Protein AF-A0AA51EN58-F1 (afdb_monomer)

Structure (mmCIF, N/CA/C/O backbone):
data_AF-A0AA51EN58-F1
#
_entry.id   AF-A0AA51EN58-F1
#
loop_
_atom_site.group_PDB
_atom_site.id
_atom_site.type_symbol
_atom_site.label_atom_id
_atom_site.label_alt_id
_atom_site.label_comp_id
_atom_site.label_asym_id
_atom_site.label_entity_id
_atom_site.label_seq_id
_atom_site.pdbx_PDB_ins_code
_atom_site.Cartn_x
_atom_site.Cartn_y
_atom_site.Cartn_z
_atom_site.occupancy
_atom_site.B_iso_or_equiv
_atom_site.auth_seq_id
_atom_site.auth_comp_id
_atom_site.auth_asym_id
_atom_site.auth_atom_id
_atom_site.pdbx_PDB_model_num
ATOM 1 N N . ALA A 1 1 ? 10.624 13.726 3.571 1.00 52.34 1 ALA A N 1
ATOM 2 C CA . ALA A 1 1 ? 10.490 14.312 4.919 1.00 52.34 1 ALA A CA 1
ATOM 3 C C . ALA A 1 1 ? 10.240 13.168 5.893 1.00 52.34 1 ALA A C 1
ATOM 5 O O . ALA A 1 1 ? 9.507 12.263 5.502 1.00 52.34 1 ALA A O 1
ATOM 6 N N . PRO A 1 2 ? 10.875 13.159 7.075 1.00 68.44 2 PRO A N 1
ATOM 7 C CA . PRO A 1 2 ? 10.751 12.059 8.031 1.00 68.44 2 PRO A CA 1
ATOM 8 C C . PRO A 1 2 ? 9.310 11.921 8.536 1.00 68.44 2 PRO A C 1
ATOM 10 O O . PRO A 1 2 ? 8.589 12.917 8.637 1.00 68.44 2 PRO A O 1
ATOM 13 N N . LEU A 1 3 ? 8.888 10.693 8.846 1.00 80.69 3 LEU A N 1
ATOM 14 C CA . LEU A 1 3 ? 7.574 10.441 9.427 1.00 80.69 3 LEU A CA 1
ATOM 15 C C . LEU A 1 3 ? 7.556 10.944 10.873 1.00 80.69 3 LEU A C 1
ATOM 17 O O . LEU A 1 3 ? 8.425 10.600 11.672 1.00 80.69 3 LEU A O 1
ATOM 21 N N . HIS A 1 4 ? 6.555 11.747 11.229 1.00 83.00 4 HIS A N 1
ATOM 22 C CA . HIS A 1 4 ? 6.414 12.200 12.608 1.00 83.00 4 HIS A CA 1
ATOM 23 C C . HIS A 1 4 ? 6.016 11.011 13.512 1.00 83.00 4 HIS A C 1
ATOM 25 O O . HIS A 1 4 ? 5.073 10.289 13.178 1.00 83.00 4 HIS A O 1
ATOM 31 N N . PRO A 1 5 ? 6.675 10.797 14.667 1.00 83.44 5 PRO A N 1
ATOM 32 C CA . PRO A 1 5 ? 6.533 9.573 15.468 1.00 83.44 5 PRO A CA 1
ATOM 33 C C . PRO A 1 5 ? 5.121 9.340 16.024 1.00 83.44 5 PRO A C 1
ATOM 35 O O . PRO A 1 5 ? 4.766 8.217 16.359 1.00 83.44 5 PRO A O 1
ATOM 38 N N . VAL A 1 6 ? 4.302 10.390 16.102 1.00 88.38 6 VAL A N 1
ATOM 39 C CA . VAL A 1 6 ? 2.916 10.325 16.599 1.00 88.38 6 VAL A CA 1
ATOM 40 C C . VAL A 1 6 ? 1.922 9.865 15.518 1.00 88.38 6 VAL A C 1
ATOM 42 O O . VAL A 1 6 ? 0.804 9.474 15.842 1.00 88.38 6 VAL A O 1
ATOM 45 N N . MET A 1 7 ? 2.307 9.863 14.235 1.00 90.00 7 MET A N 1
ATOM 46 C CA . MET A 1 7 ? 1.388 9.543 13.132 1.00 90.00 7 MET A CA 1
ATOM 47 C C . MET A 1 7 ? 0.751 8.148 13.227 1.00 90.00 7 MET A C 1
ATOM 49 O O . MET A 1 7 ? -0.463 8.073 13.048 1.00 90.00 7 MET A O 1
ATOM 53 N N . PRO A 1 8 ? 1.483 7.058 13.540 1.00 89.25 8 PRO A N 1
ATOM 54 C CA . PRO A 1 8 ? 0.867 5.736 13.676 1.00 89.25 8 PRO A CA 1
ATOM 55 C C . PRO A 1 8 ? -0.212 5.706 14.769 1.00 89.25 8 PRO A C 1
ATOM 57 O O . PRO A 1 8 ? -1.317 5.226 14.530 1.00 89.25 8 PRO A O 1
ATOM 60 N N . ALA A 1 9 ? 0.064 6.318 15.926 1.00 90.19 9 ALA A N 1
ATOM 61 C CA . ALA A 1 9 ? -0.881 6.389 17.039 1.00 90.19 9 ALA A CA 1
ATOM 62 C C . ALA A 1 9 ? -2.139 7.205 16.690 1.00 90.19 9 ALA A C 1
ATOM 64 O O . ALA A 1 9 ? -3.247 6.841 17.079 1.00 90.19 9 ALA A O 1
ATOM 65 N N . LEU A 1 10 ? -2.000 8.293 15.923 1.00 91.69 10 LEU A N 1
ATOM 66 C CA . LEU A 1 10 ? -3.158 9.060 15.449 1.00 91.69 10 LEU A CA 1
ATOM 67 C C . LEU A 1 10 ? -4.026 8.248 14.488 1.00 91.69 10 LEU A C 1
ATOM 69 O O . LEU A 1 10 ? -5.249 8.308 14.591 1.00 91.69 10 LEU A O 1
ATOM 73 N N . VAL A 1 11 ? -3.411 7.471 13.592 1.00 92.12 11 VAL A N 1
ATOM 74 C CA . VAL A 1 11 ? -4.145 6.565 12.697 1.00 92.12 11 VAL A CA 1
ATOM 75 C C . VAL A 1 11 ? -4.904 5.513 13.507 1.00 92.12 11 VAL A C 1
ATOM 77 O O . VAL A 1 11 ? -6.077 5.275 13.234 1.00 92.12 11 VAL A O 1
ATOM 80 N N . GLU A 1 12 ? -4.292 4.941 14.543 1.00 92.19 12 GLU A N 1
ATOM 81 C CA . GLU A 1 12 ? -4.953 3.978 15.433 1.00 92.19 12 GLU A CA 1
ATOM 82 C C . GLU A 1 12 ? -6.167 4.576 16.146 1.00 92.19 12 GLU A C 1
ATOM 84 O O . GLU A 1 12 ? -7.255 3.999 16.116 1.00 92.19 12 GLU A O 1
ATOM 89 N N . VAL A 1 13 ? -6.014 5.750 16.763 1.00 90.62 13 VAL A N 1
ATOM 90 C CA . VAL A 1 13 ? -7.125 6.434 17.442 1.00 90.62 13 VAL A CA 1
ATOM 91 C C . VAL A 1 13 ? -8.220 6.817 16.445 1.00 90.62 13 VAL A C 1
ATOM 93 O O . VAL A 1 13 ? -9.402 6.669 16.753 1.00 90.62 13 VAL A O 1
ATOM 96 N N . TYR A 1 14 ? -7.852 7.244 15.235 1.00 91.12 14 TYR A N 1
ATOM 97 C CA . TYR A 1 14 ? -8.802 7.557 14.173 1.00 91.12 14 TYR A CA 1
ATOM 98 C C . TYR A 1 14 ? -9.606 6.324 13.741 1.00 91.12 14 TYR A C 1
ATOM 100 O O . TYR A 1 14 ? -10.836 6.371 13.759 1.00 91.12 14 TYR A O 1
ATOM 108 N N . VAL A 1 15 ? -8.954 5.193 13.446 1.00 91.38 15 VAL A N 1
ATOM 109 C CA . VAL A 1 15 ? -9.640 3.934 13.099 1.00 91.38 15 VAL A CA 1
ATOM 110 C C . VAL A 1 15 ? -10.548 3.471 14.240 1.00 91.38 15 VAL A C 1
ATOM 112 O O . VAL A 1 15 ? -11.706 3.118 14.006 1.00 91.38 15 VAL A O 1
ATOM 115 N N . ASN A 1 16 ? -10.069 3.544 15.482 1.00 89.62 16 ASN A N 1
ATOM 116 C CA . ASN A 1 16 ? -10.868 3.200 16.654 1.00 89.62 16 ASN A CA 1
ATOM 117 C C . ASN A 1 16 ? -12.086 4.115 16.817 1.00 89.62 16 ASN A C 1
ATOM 119 O O . ASN A 1 16 ? -13.163 3.623 17.129 1.00 89.62 16 ASN A O 1
ATOM 123 N N . SER A 1 17 ? -11.964 5.415 16.540 1.00 87.69 17 SER A N 1
ATOM 124 C CA . SER A 1 17 ? -13.104 6.344 16.589 1.00 87.69 17 SER A CA 1
ATOM 125 C C . SER A 1 17 ? -14.192 6.026 15.557 1.00 87.69 17 SER A C 1
ATOM 127 O O . SER A 1 17 ? -15.353 6.386 15.746 1.00 87.69 17 SER A O 1
ATOM 129 N N . ILE A 1 18 ? -13.829 5.335 14.473 1.00 87.75 18 ILE A N 1
ATOM 130 C CA . ILE A 1 18 ? -14.770 4.894 13.447 1.00 87.75 18 ILE A CA 1
ATOM 131 C C . ILE A 1 18 ? -15.420 3.573 13.871 1.00 87.75 18 ILE A C 1
ATOM 133 O O . ILE A 1 18 ? -16.640 3.440 13.772 1.00 87.75 18 ILE A O 1
ATOM 137 N N . LEU A 1 19 ? -14.629 2.595 14.325 1.00 85.19 19 LEU A N 1
ATOM 138 C CA . LEU A 1 19 ? -15.060 1.200 14.486 1.00 85.19 19 LEU A CA 1
ATOM 139 C C . LEU A 1 19 ? -15.494 0.819 15.908 1.00 85.19 19 LEU A C 1
ATOM 141 O O . LEU A 1 19 ? -16.390 -0.011 16.060 1.00 85.19 19 LEU A O 1
ATOM 145 N N . VAL A 1 20 ? -14.881 1.400 16.940 1.00 78.69 20 VAL A N 1
ATOM 146 C CA . VAL A 1 20 ? -15.047 0.983 18.340 1.00 78.69 20 VAL A CA 1
ATOM 147 C C . VAL A 1 20 ? -16.058 1.884 19.047 1.00 78.69 20 VAL A C 1
ATOM 149 O O . VAL A 1 20 ? -15.973 3.108 19.002 1.00 78.69 20 VAL A O 1
ATOM 152 N N . ILE A 1 21 ? -17.026 1.267 19.725 1.00 67.38 21 ILE A N 1
ATOM 153 C CA . ILE A 1 21 ? -18.050 1.969 20.505 1.00 67.38 21 ILE A CA 1
ATOM 154 C C . ILE A 1 21 ? -17.511 2.224 21.910 1.00 67.38 21 ILE A C 1
ATOM 156 O O . ILE A 1 21 ? -17.059 1.294 22.580 1.00 67.38 21 ILE A O 1
ATOM 160 N N . ASN A 1 22 ? -17.598 3.462 22.394 1.00 60.47 22 ASN A N 1
ATOM 161 C CA . ASN A 1 22 ? -17.381 3.735 23.809 1.00 60.47 22 ASN A CA 1
ATOM 162 C C . ASN A 1 22 ? -18.714 3.514 24.543 1.00 60.47 22 ASN A C 1
ATOM 164 O O . ASN A 1 22 ? -19.682 4.223 24.287 1.00 60.47 22 ASN A O 1
ATOM 168 N N . ASN A 1 23 ? -18.778 2.529 25.445 1.00 53.22 23 ASN A N 1
ATOM 169 C CA . ASN A 1 23 ? -19.992 2.050 26.141 1.00 53.22 23 ASN A CA 1
ATOM 170 C C . ASN A 1 23 ? -20.710 3.088 27.046 1.00 53.22 23 ASN A C 1
ATOM 172 O O . ASN A 1 23 ? -21.513 2.720 27.902 1.00 53.22 23 ASN A O 1
ATOM 176 N N . LYS A 1 24 ? -20.439 4.389 26.902 1.00 53.22 24 LYS A N 1
ATOM 177 C CA . LYS A 1 24 ? -21.020 5.469 27.708 1.00 53.22 24 LYS A CA 1
ATOM 178 C C . LYS A 1 24 ? -21.798 6.460 26.837 1.00 53.22 24 LYS A C 1
ATOM 180 O O . LYS A 1 24 ? -21.361 7.577 26.610 1.00 53.22 24 LYS A O 1
ATOM 185 N N . GLY A 1 25 ? -22.988 6.049 26.406 1.00 49.75 25 GLY A N 1
ATOM 186 C CA . GLY A 1 25 ? -24.147 6.944 26.267 1.00 49.75 25 GLY A CA 1
ATOM 187 C C . GLY A 1 25 ? -24.239 7.891 25.063 1.00 49.75 25 GLY A C 1
ATOM 188 O O . GLY A 1 25 ? -25.337 8.380 24.821 1.00 49.75 25 GLY A O 1
ATOM 189 N N . SER A 1 26 ? -23.184 8.119 24.279 1.00 47.53 26 SER A N 1
ATOM 190 C CA . SER A 1 26 ? -23.270 8.892 23.030 1.00 47.53 26 SER A CA 1
ATOM 191 C C . SER A 1 26 ? -22.706 8.092 21.854 1.00 47.53 26 SER A C 1
ATOM 193 O O . SER A 1 26 ? -21.499 7.944 21.687 1.00 47.53 26 SER A O 1
ATOM 195 N N . ASN A 1 27 ? -23.597 7.567 21.009 1.00 52.69 27 ASN A N 1
ATOM 196 C CA . ASN A 1 27 ? -23.252 6.953 19.720 1.00 52.69 27 ASN A CA 1
ATOM 197 C C . ASN A 1 27 ? -2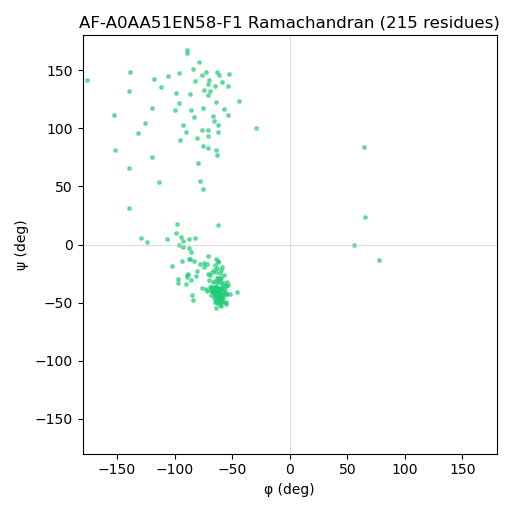2.899 8.032 18.673 1.00 52.69 27 ASN A C 1
ATOM 199 O O . ASN A 1 27 ? -23.426 8.026 17.563 1.00 52.69 27 ASN A O 1
ATOM 203 N N . GLU A 1 28 ? -22.047 8.992 19.025 1.00 53.62 28 GLU A N 1
ATOM 204 C CA . GLU A 1 28 ? -21.598 10.031 18.097 1.00 53.62 28 GLU A CA 1
ATOM 205 C C . GLU A 1 28 ? -20.266 9.602 17.481 1.00 53.62 28 GLU A C 1
ATOM 207 O O . GLU A 1 28 ? -19.181 9.855 18.003 1.00 53.62 28 GLU A O 1
ATOM 212 N N . TYR A 1 29 ? -20.353 8.889 16.358 1.00 62.22 29 TYR A N 1
ATOM 213 C CA . TYR A 1 29 ? -19.197 8.634 15.506 1.00 62.22 29 TYR A CA 1
ATOM 214 C C . TYR A 1 29 ? -18.905 9.907 14.714 1.00 62.22 29 TYR A C 1
ATOM 216 O O . TYR A 1 29 ? -19.548 10.178 13.703 1.00 62.22 29 TYR A O 1
ATOM 224 N N . PHE A 1 30 ? -17.946 10.701 15.181 1.00 66.12 30 PHE A N 1
ATOM 225 C CA . PHE A 1 30 ? -17.582 11.965 14.534 1.00 66.12 30 PHE A CA 1
ATOM 226 C C . PHE A 1 30 ? -16.842 11.780 13.198 1.00 66.12 30 PHE A C 1
ATOM 228 O O . PHE A 1 30 ? -16.763 12.719 12.413 1.00 66.12 30 PHE A O 1
ATOM 235 N N . ASN A 1 31 ? -16.311 10.581 12.925 1.00 80.94 31 ASN A N 1
ATOM 236 C CA . ASN A 1 31 ? -15.452 10.310 11.772 1.00 80.94 31 ASN A CA 1
ATOM 237 C C . ASN A 1 31 ? -16.062 9.277 10.818 1.00 80.94 31 ASN A C 1
ATOM 239 O O . ASN A 1 31 ? -16.645 8.277 11.244 1.00 80.94 31 ASN A O 1
ATOM 243 N N . GLN A 1 32 ? -15.857 9.494 9.518 1.00 83.56 32 GLN A N 1
ATOM 244 C CA . GLN A 1 32 ? -16.261 8.577 8.452 1.00 83.56 32 GLN A CA 1
ATOM 245 C C . GLN A 1 32 ? -15.038 7.843 7.873 1.00 83.56 32 GLN A C 1
ATOM 247 O O . GLN A 1 32 ? -13.964 8.439 7.810 1.00 83.56 32 GLN A O 1
ATOM 252 N N . PRO A 1 33 ? -15.164 6.564 7.459 1.00 88.56 33 PRO A N 1
ATOM 253 C CA . PRO A 1 33 ? -14.099 5.866 6.742 1.00 88.56 33 PRO A CA 1
ATOM 254 C C . PRO A 1 33 ? -13.765 6.553 5.415 1.00 88.56 33 PRO A C 1
ATOM 256 O O . PRO A 1 33 ? -14.666 7.027 4.725 1.00 88.56 33 PRO A O 1
ATOM 259 N N . ILE A 1 34 ? -12.491 6.519 5.028 1.00 90.62 34 ILE A N 1
ATOM 260 C CA . ILE A 1 34 ? -12.027 7.050 3.743 1.00 90.62 34 ILE A CA 1
ATOM 261 C C . ILE A 1 34 ? -12.547 6.148 2.608 1.00 90.62 34 ILE A C 1
ATOM 263 O O . ILE A 1 34 ? -12.632 4.926 2.739 1.00 90.62 34 ILE A O 1
ATOM 267 N N . THR A 1 35 ? -12.950 6.725 1.483 1.00 90.88 35 THR A N 1
ATOM 268 C CA . THR A 1 35 ? -13.464 5.957 0.340 1.00 90.88 35 THR A CA 1
ATOM 269 C C . THR A 1 35 ? -12.340 5.319 -0.482 1.00 90.88 35 THR A C 1
ATOM 271 O O . THR A 1 35 ? -11.200 5.778 -0.461 1.00 90.88 35 THR A O 1
ATOM 274 N N . GLU A 1 36 ? -12.638 4.246 -1.227 1.00 90.75 36 GLU A N 1
ATOM 275 C CA . GLU A 1 36 ? -11.616 3.613 -2.078 1.00 90.75 36 GLU A CA 1
ATOM 276 C C . GLU A 1 36 ? -11.159 4.583 -3.170 1.00 90.75 36 GLU A C 1
ATOM 278 O O . GLU A 1 36 ? -9.981 4.643 -3.498 1.00 90.75 36 GLU A O 1
ATOM 283 N N . GLU A 1 37 ? -12.078 5.390 -3.694 1.00 88.00 37 GLU A N 1
ATOM 284 C CA . GLU A 1 37 ? -11.843 6.386 -4.730 1.00 88.00 37 GLU A CA 1
ATOM 285 C C . GLU A 1 37 ? -10.872 7.473 -4.261 1.00 88.00 37 GLU A C 1
ATOM 287 O O . GLU A 1 37 ? -9.954 7.838 -4.997 1.00 88.00 37 GLU A O 1
ATOM 292 N N . GLU A 1 38 ? -11.037 7.967 -3.032 1.00 87.75 38 GLU A N 1
ATOM 293 C CA . GLU A 1 38 ? -10.112 8.926 -2.420 1.00 87.75 38 GLU A CA 1
ATOM 294 C C . GLU A 1 38 ? -8.714 8.332 -2.272 1.00 87.75 38 GLU A C 1
ATOM 296 O O . GLU A 1 38 ? -7.725 8.974 -2.623 1.00 87.75 38 GLU A O 1
ATOM 301 N N . ILE A 1 39 ? -8.620 7.079 -1.827 1.00 89.00 39 ILE A N 1
ATOM 302 C CA . ILE A 1 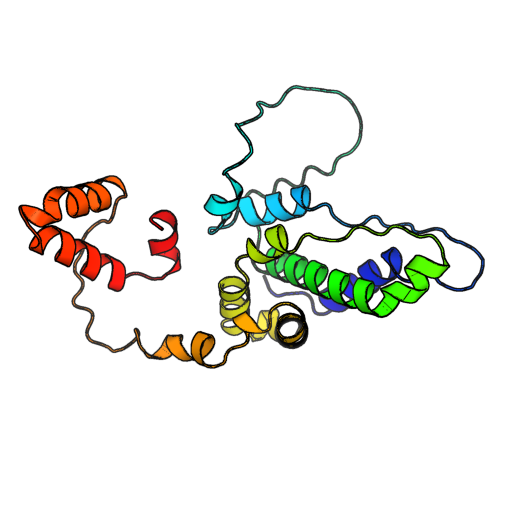39 ? -7.332 6.410 -1.654 1.00 89.00 39 ILE A CA 1
ATOM 303 C C . ILE A 1 39 ? -6.676 6.147 -3.017 1.00 89.00 39 ILE A C 1
ATOM 305 O O . ILE A 1 39 ? -5.491 6.433 -3.203 1.00 89.00 39 ILE A O 1
ATOM 309 N N . LYS A 1 40 ? -7.449 5.686 -4.009 1.00 87.06 40 LYS A N 1
ATOM 310 C CA . LYS A 1 40 ? -6.992 5.481 -5.391 1.00 87.06 40 LYS A CA 1
ATOM 311 C C . LYS A 1 40 ? -6.416 6.761 -5.986 1.00 87.06 40 LYS A C 1
ATOM 313 O O . LYS A 1 40 ? -5.387 6.687 -6.650 1.00 87.06 40 LYS A O 1
ATOM 318 N N . LYS A 1 41 ? -7.000 7.937 -5.721 1.00 84.12 41 LYS A N 1
ATOM 319 C CA . LYS A 1 41 ? -6.439 9.226 -6.178 1.00 84.12 41 LYS A CA 1
ATOM 320 C C . LYS A 1 41 ? -5.012 9.457 -5.665 1.00 84.12 41 LYS A C 1
ATOM 322 O O . LYS A 1 41 ? -4.159 9.894 -6.432 1.00 84.12 41 LYS A O 1
ATOM 327 N N . VAL A 1 42 ? -4.718 9.099 -4.412 1.00 84.06 42 VAL A N 1
ATOM 328 C CA . VAL A 1 42 ? -3.364 9.241 -3.844 1.00 84.06 42 VAL A CA 1
ATOM 329 C C . VAL A 1 42 ? -2.366 8.289 -4.507 1.00 84.06 42 VAL A C 1
ATOM 331 O O . VAL A 1 42 ? -1.214 8.659 -4.722 1.00 84.06 42 VAL A O 1
ATOM 334 N N . PHE A 1 43 ? -2.785 7.073 -4.866 1.00 83.94 43 PHE A N 1
ATOM 335 C CA . PHE A 1 43 ? -1.914 6.107 -5.546 1.00 83.94 43 PHE A CA 1
ATOM 336 C C . PHE A 1 43 ? -1.789 6.352 -7.060 1.00 83.94 43 PHE A C 1
ATOM 338 O O . PHE A 1 43 ? -0.736 6.062 -7.625 1.00 83.94 43 PHE A O 1
ATOM 345 N N . ARG A 1 44 ? -2.797 6.958 -7.704 1.00 77.44 44 ARG A N 1
ATOM 346 C CA . ARG A 1 44 ? -2.778 7.377 -9.122 1.00 77.44 44 ARG A CA 1
ATOM 347 C C . ARG A 1 44 ? -1.674 8.370 -9.443 1.00 77.44 44 ARG A C 1
ATOM 349 O O . ARG A 1 44 ? -1.036 8.266 -10.479 1.00 77.44 44 ARG A O 1
ATOM 356 N N 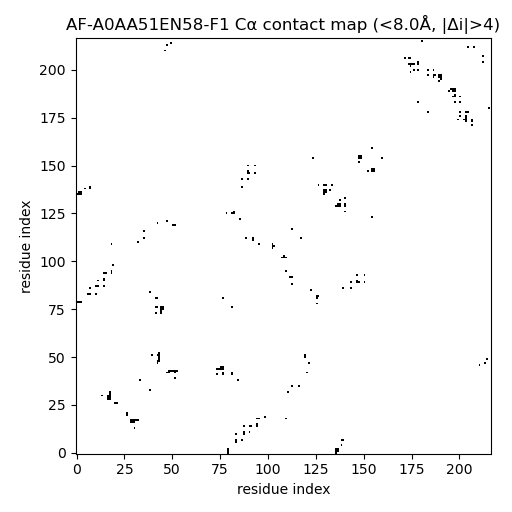. ASN A 1 45 ? -1.402 9.294 -8.534 1.00 69.12 45 ASN A N 1
ATOM 357 C CA . ASN A 1 45 ? -0.362 10.298 -8.753 1.00 69.12 45 ASN A CA 1
ATOM 358 C C . ASN A 1 45 ? 1.048 9.753 -8.420 1.00 69.12 45 ASN A C 1
ATOM 360 O O . ASN A 1 45 ? 2.031 10.494 -8.424 1.00 69.12 45 ASN A O 1
ATOM 364 N N . SER A 1 46 ? 1.160 8.455 -8.104 1.00 74.31 46 SER A N 1
ATOM 365 C CA . SER A 1 46 ? 2.420 7.738 -7.892 1.00 74.31 46 SER A CA 1
ATOM 366 C C . SER A 1 46 ? 2.961 7.148 -9.196 1.00 74.31 46 SER A C 1
ATOM 368 O O . SER A 1 46 ? 2.235 6.990 -10.171 1.00 74.31 46 SER A O 1
ATOM 370 N N . ILE A 1 47 ? 4.219 6.699 -9.188 1.00 66.94 47 ILE A N 1
ATOM 371 C CA . ILE A 1 47 ? 4.836 5.998 -10.330 1.00 66.94 47 ILE A CA 1
ATOM 372 C C . ILE A 1 47 ? 4.089 4.707 -10.736 1.00 66.94 47 ILE A C 1
ATOM 374 O O . ILE A 1 47 ? 4.236 4.247 -11.863 1.00 66.94 47 ILE A O 1
ATOM 378 N N . PHE A 1 48 ? 3.265 4.147 -9.839 1.00 66.69 48 PHE A N 1
ATOM 379 C CA . PHE A 1 48 ? 2.420 2.965 -10.074 1.00 66.69 48 PHE A CA 1
ATOM 380 C C . PHE A 1 48 ? 0.997 3.298 -10.544 1.00 66.69 48 PHE A C 1
ATOM 382 O O . PHE A 1 48 ? 0.175 2.399 -10.710 1.00 66.69 48 PHE A O 1
ATOM 389 N N . GLY A 1 49 ? 0.688 4.579 -10.751 1.00 59.78 49 GLY A N 1
ATOM 390 C CA . GLY A 1 49 ? -0.661 5.056 -11.036 1.00 59.78 49 GLY A CA 1
ATOM 391 C C . GLY A 1 49 ? -1.314 4.487 -12.293 1.00 59.78 49 GLY A C 1
ATOM 392 O O . GLY A 1 49 ? -2.540 4.452 -12.360 1.00 59.78 49 GLY A O 1
ATOM 393 N N . ILE A 1 50 ? -0.512 3.985 -13.240 1.00 57.31 50 ILE A N 1
ATOM 394 C CA . ILE A 1 50 ? -0.970 3.412 -14.514 1.00 57.31 50 ILE A CA 1
ATOM 395 C C . ILE A 1 50 ? -2.008 2.289 -14.336 1.00 57.31 50 ILE A C 1
ATOM 397 O O . ILE A 1 50 ? -2.948 2.197 -15.120 1.00 57.31 50 ILE A O 1
ATOM 401 N N . ASN A 1 51 ? -1.926 1.503 -13.256 1.00 53.09 51 ASN A N 1
ATOM 402 C CA . ASN A 1 51 ? -2.891 0.430 -12.978 1.00 53.09 51 ASN A CA 1
ATOM 403 C C . ASN A 1 51 ? -4.285 0.956 -12.599 1.00 53.09 51 ASN A C 1
ATOM 405 O O . ASN A 1 51 ? -5.288 0.277 -12.803 1.00 53.09 51 ASN A O 1
ATOM 409 N N . PHE A 1 52 ? -4.366 2.171 -12.053 1.00 56.88 52 PHE A N 1
ATOM 410 C CA . PHE A 1 52 ? -5.611 2.775 -11.574 1.00 56.88 52 PHE A CA 1
ATOM 411 C C . PHE A 1 52 ? -6.318 3.632 -12.638 1.00 56.88 52 PHE A C 1
ATOM 413 O O . PHE A 1 52 ? -7.391 4.184 -12.354 1.00 56.88 52 PHE A O 1
ATOM 420 N N . ASP A 1 53 ? -5.722 3.759 -13.829 1.00 53.03 53 ASP A N 1
ATOM 421 C CA . ASP A 1 53 ? -6.190 4.596 -14.945 1.00 53.03 53 ASP A CA 1
ATOM 422 C C . ASP A 1 53 ? -7.195 3.863 -15.863 1.00 53.03 53 ASP A C 1
ATOM 424 O O . ASP A 1 53 ? -7.934 4.473 -16.631 1.00 53.03 53 ASP A O 1
ATOM 428 N N . SER A 1 54 ? -7.315 2.537 -15.717 1.00 48.31 54 SER A N 1
ATOM 429 C CA . SER A 1 54 ? -8.125 1.666 -16.589 1.00 48.31 54 SER A CA 1
ATOM 430 C C . SER A 1 54 ? -9.644 1.951 -16.589 1.00 48.31 54 SER A C 1
ATOM 432 O O . SER A 1 54 ? -10.349 1.498 -17.489 1.00 48.31 54 SER A O 1
ATOM 434 N N . GLN A 1 55 ? -10.194 2.713 -15.630 1.00 44.81 55 GLN A N 1
ATOM 435 C CA . GLN A 1 55 ? -11.660 2.813 -15.476 1.00 44.81 55 GLN A CA 1
ATOM 436 C C . GLN A 1 55 ? -12.293 4.205 -15.397 1.00 44.81 55 GLN A C 1
ATOM 438 O O . GLN A 1 55 ? -13.509 4.280 -15.233 1.00 44.81 55 GLN A O 1
ATOM 443 N N . ILE A 1 56 ? -11.571 5.315 -15.571 1.00 44.47 56 ILE A N 1
ATOM 444 C CA . ILE A 1 56 ? -12.234 6.631 -15.593 1.00 44.47 56 ILE A CA 1
ATOM 445 C C . ILE A 1 56 ? -11.743 7.439 -16.788 1.00 44.47 56 ILE A C 1
ATOM 447 O O . ILE A 1 56 ? -10.725 8.118 -16.726 1.00 44.47 56 ILE A O 1
ATOM 451 N N . LYS A 1 57 ? -12.520 7.383 -17.880 1.00 36.19 57 LYS A N 1
ATOM 452 C CA . LYS A 1 57 ? -12.481 8.394 -18.943 1.00 36.19 57 LYS A CA 1
ATOM 453 C C . LYS A 1 57 ? -12.433 9.764 -18.275 1.00 36.19 57 LYS A C 1
ATOM 455 O O . LYS A 1 57 ? -13.312 10.055 -17.471 1.00 36.19 57 LYS A O 1
ATOM 460 N N . SER A 1 58 ? -11.412 10.549 -18.613 1.00 33.94 58 SER A N 1
ATOM 461 C CA . SER A 1 58 ? -11.278 11.972 -18.303 1.00 33.94 58 SER A CA 1
ATOM 462 C C . SER A 1 58 ? -12.655 12.643 -18.209 1.00 33.94 58 SER A C 1
ATOM 464 O O . SER A 1 58 ? -13.302 12.904 -19.223 1.00 33.94 58 SER A O 1
ATOM 466 N N . PHE A 1 59 ? -13.143 12.852 -16.985 1.00 34.00 59 PHE A N 1
ATOM 467 C CA . PHE A 1 59 ? -14.279 13.729 -16.754 1.00 34.00 59 PHE A CA 1
ATOM 468 C C . PHE A 1 59 ? -13.701 15.136 -16.703 1.00 34.00 59 PHE A C 1
ATOM 470 O O . PHE A 1 59 ? -12.948 15.480 -15.793 1.00 34.00 59 PHE A O 1
ATOM 477 N N . ALA A 1 60 ? -14.001 15.909 -17.745 1.00 32.50 60 ALA A N 1
ATOM 478 C CA . ALA A 1 60 ? -13.751 17.338 -17.781 1.00 32.50 60 ALA A CA 1
ATOM 479 C C . ALA A 1 60 ? -14.368 18.011 -16.536 1.00 32.50 60 ALA A C 1
ATOM 481 O O . ALA A 1 60 ? -15.418 17.557 -16.068 1.00 32.50 60 ALA A O 1
ATOM 482 N N . PRO A 1 61 ? -13.758 19.084 -16.003 1.00 35.22 61 PRO A N 1
ATOM 483 C CA . PRO A 1 61 ? -14.317 19.803 -14.870 1.00 35.22 61 PRO A CA 1
ATOM 484 C C . PRO A 1 61 ? -15.616 20.482 -15.312 1.00 35.22 61 PRO A C 1
ATOM 486 O O . PRO A 1 61 ? -15.595 21.404 -16.125 1.00 35.22 61 PRO A O 1
ATOM 489 N N . MET A 1 62 ? -16.749 19.990 -14.811 1.00 34.09 62 MET A N 1
ATOM 490 C CA . MET A 1 62 ? -18.037 20.665 -14.918 1.00 34.09 62 MET A CA 1
ATOM 491 C C . MET A 1 62 ? -18.288 21.373 -13.589 1.00 34.09 62 MET A C 1
ATOM 493 O O . MET A 1 62 ? -18.365 20.734 -12.542 1.00 34.09 62 MET A O 1
ATOM 497 N N . GLU A 1 63 ? -18.339 22.700 -13.656 1.00 43.19 63 GLU A N 1
ATOM 498 C CA . GLU A 1 63 ? -18.636 23.605 -12.549 1.00 43.19 63 GLU A CA 1
ATOM 499 C C . GLU A 1 63 ? -19.995 23.257 -11.929 1.00 43.19 63 GLU A C 1
ATOM 501 O O . GLU A 1 63 ? -21.015 23.387 -12.607 1.00 43.19 63 GLU A O 1
ATOM 506 N N . ILE A 1 64 ? -20.026 22.837 -10.657 1.00 35.78 64 ILE A N 1
ATOM 507 C CA . ILE A 1 64 ? -21.239 22.870 -9.830 1.00 35.78 64 ILE A CA 1
ATOM 508 C C . ILE A 1 64 ? -20.877 23.311 -8.406 1.00 35.78 64 ILE A C 1
ATOM 510 O O . ILE A 1 64 ? -19.920 22.849 -7.792 1.00 35.78 64 ILE A O 1
ATOM 514 N N . ASP A 1 65 ? -21.687 24.263 -7.972 1.00 33.50 65 ASP A N 1
ATOM 515 C CA . ASP A 1 65 ? -21.697 25.098 -6.783 1.00 33.50 65 ASP A CA 1
ATOM 516 C C . ASP A 1 65 ? -21.760 24.330 -5.443 1.00 33.50 65 ASP A C 1
ATOM 518 O O . ASP A 1 65 ? -22.514 23.370 -5.302 1.00 33.50 65 ASP A O 1
ATOM 522 N N . GLY A 1 66 ? -20.992 24.816 -4.459 1.00 41.72 66 GLY A N 1
ATOM 523 C CA . GLY A 1 66 ? -21.292 24.746 -3.023 1.00 41.72 66 GLY A CA 1
ATOM 524 C C . GLY A 1 66 ? -21.368 23.387 -2.309 1.00 41.72 66 GLY A C 1
ATOM 525 O O . GLY A 1 66 ? -22.458 22.925 -2.013 1.00 41.72 66 GLY A O 1
ATOM 526 N N . GLU A 1 67 ? -20.226 22.842 -1.875 1.00 32.44 67 GLU A N 1
ATOM 527 C CA . GLU A 1 67 ? -19.968 22.407 -0.483 1.00 32.44 67 GLU A CA 1
ATOM 528 C C . GLU A 1 67 ? -18.514 21.920 -0.367 1.00 32.44 67 GLU A C 1
ATOM 530 O O . GLU A 1 67 ? -17.953 21.342 -1.293 1.00 32.44 67 GLU A O 1
ATOM 535 N N . SER A 1 68 ? -17.862 22.232 0.751 1.00 36.59 68 SER A N 1
ATOM 536 C CA . SER A 1 68 ? -16.413 22.149 0.957 1.00 36.59 68 SER A CA 1
ATOM 537 C C . SER A 1 68 ? -15.843 20.723 0.877 1.00 36.59 68 SER A C 1
ATOM 539 O O . SER A 1 68 ? -15.556 20.105 1.902 1.00 36.59 68 SER A O 1
ATOM 541 N N . SER A 1 69 ? -15.608 20.210 -0.330 1.00 36.09 69 SER A N 1
ATOM 542 C CA . SER A 1 69 ? -14.659 19.123 -0.551 1.00 36.09 69 SER A CA 1
ATOM 543 C C . SER A 1 69 ? -13.254 19.706 -0.462 1.00 36.09 69 SER A C 1
ATOM 545 O O . SER A 1 69 ? -12.895 20.586 -1.244 1.00 36.09 69 SER A O 1
ATOM 547 N N . ILE A 1 70 ? -12.468 19.251 0.510 1.00 38.72 70 ILE A N 1
ATOM 548 C CA . ILE A 1 70 ? -11.052 19.600 0.628 1.00 38.72 70 ILE A CA 1
ATOM 549 C C . ILE A 1 70 ? -10.361 19.066 -0.632 1.00 38.72 70 ILE A C 1
ATOM 551 O O . ILE A 1 70 ? -10.044 17.881 -0.719 1.00 38.72 70 ILE A O 1
ATOM 555 N N . ASP A 1 71 ? -10.178 19.928 -1.630 1.00 38.06 71 ASP A N 1
ATOM 556 C CA . ASP A 1 71 ? -9.462 19.598 -2.855 1.00 38.06 71 ASP A CA 1
ATOM 557 C C . ASP A 1 71 ? -7.968 19.579 -2.523 1.00 38.06 71 ASP A C 1
ATOM 559 O O . ASP A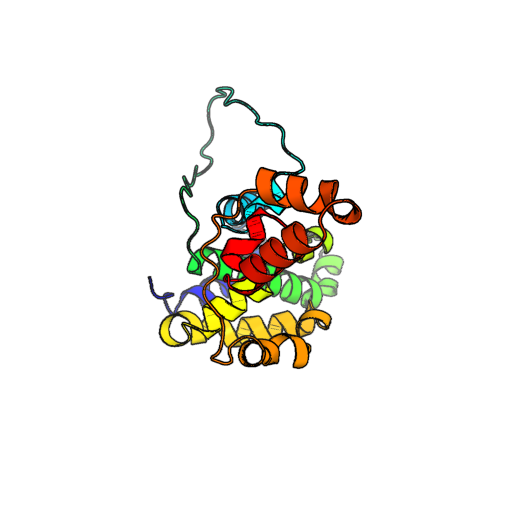 1 71 ? -7.260 20.584 -2.588 1.00 38.06 71 ASP A O 1
ATOM 563 N N . ILE A 1 72 ? -7.495 18.439 -2.017 1.00 49.69 72 ILE A N 1
ATOM 564 C CA . ILE A 1 72 ? -6.070 18.233 -1.796 1.00 49.69 72 ILE A CA 1
ATOM 565 C C . ILE A 1 72 ? -5.456 18.105 -3.193 1.00 49.69 72 ILE A C 1
ATOM 567 O O . ILE A 1 72 ? -5.498 17.034 -3.798 1.00 49.69 72 ILE A O 1
ATOM 571 N N . SER A 1 73 ? -4.885 19.195 -3.710 1.00 46.88 73 SER A N 1
ATOM 572 C CA . SER A 1 73 ? -4.035 19.200 -4.904 1.00 46.88 73 SER A CA 1
ATOM 573 C C . SER A 1 73 ? -2.775 18.362 -4.637 1.00 46.88 73 SER A C 1
ATOM 575 O O . SER A 1 73 ? -1.700 18.880 -4.339 1.00 46.88 73 SER A O 1
ATOM 577 N N . ILE A 1 74 ? -2.895 17.033 -4.675 1.00 55.91 74 ILE A N 1
ATOM 578 C CA . ILE A 1 74 ? -1.770 16.107 -4.513 1.00 55.91 74 ILE A CA 1
ATOM 579 C C . ILE A 1 74 ? -1.035 16.040 -5.855 1.00 55.91 74 ILE A C 1
ATOM 581 O O . ILE A 1 74 ? -1.093 15.032 -6.551 1.00 55.91 74 ILE A O 1
ATOM 585 N N . GLU A 1 75 ? -0.348 17.115 -6.249 1.00 56.72 75 GLU A N 1
ATOM 586 C CA . GLU A 1 75 ? 0.458 17.127 -7.483 1.00 56.72 75 GLU A CA 1
ATOM 587 C C . GLU A 1 75 ? 1.575 16.070 -7.439 1.00 56.72 75 GLU A C 1
ATOM 589 O O . GLU A 1 75 ? 2.009 15.567 -8.474 1.00 56.72 75 GLU A O 1
ATOM 594 N N . LYS A 1 76 ? 2.007 15.667 -6.232 1.00 66.69 76 LYS A N 1
ATOM 595 C CA . LYS A 1 76 ? 2.864 14.496 -6.030 1.00 66.69 76 LYS A CA 1
ATOM 596 C C . LYS A 1 76 ? 2.665 13.874 -4.637 1.00 66.69 76 LYS A C 1
ATOM 598 O O . LYS A 1 76 ? 3.063 14.479 -3.639 1.00 66.69 76 LYS A O 1
ATOM 603 N N . PRO A 1 77 ? 2.082 12.670 -4.529 1.00 74.94 77 PRO A N 1
ATOM 604 C CA . PRO A 1 77 ? 1.914 11.972 -3.264 1.00 74.94 77 PRO A CA 1
ATOM 605 C C . PRO A 1 77 ? 3.289 11.619 -2.702 1.00 74.94 77 PRO A C 1
ATOM 607 O O . PRO A 1 77 ? 4.186 11.167 -3.417 1.00 74.94 77 PRO A O 1
ATOM 610 N N . THR A 1 78 ? 3.471 11.837 -1.404 1.00 85.62 78 THR A N 1
ATOM 611 C CA . THR A 1 78 ? 4.723 11.483 -0.733 1.00 85.62 78 THR A CA 1
ATOM 612 C C . THR A 1 78 ? 4.703 10.012 -0.333 1.00 85.62 78 THR A C 1
ATOM 614 O O . THR A 1 78 ? 3.648 9.461 -0.007 1.00 85.62 78 THR A O 1
ATOM 617 N N . LEU A 1 79 ? 5.879 9.386 -0.270 1.00 86.50 79 LEU A N 1
ATOM 618 C CA . LEU A 1 79 ? 6.023 8.029 0.262 1.00 86.50 79 LEU A CA 1
ATOM 619 C C . LEU A 1 79 ? 5.386 7.894 1.656 1.00 86.50 79 LEU A C 1
ATOM 621 O O . LEU A 1 79 ? 4.670 6.934 1.914 1.00 86.50 79 LEU A O 1
ATOM 625 N N . ALA A 1 80 ? 5.587 8.888 2.528 1.00 88.88 80 ALA A N 1
ATOM 626 C CA . ALA A 1 80 ? 4.997 8.916 3.863 1.00 88.88 80 ALA A CA 1
ATOM 627 C C . ALA A 1 80 ? 3.461 8.854 3.823 1.00 88.88 80 ALA A C 1
ATOM 629 O O . ALA A 1 80 ? 2.868 8.058 4.545 1.00 88.88 80 ALA A O 1
ATOM 630 N N . SER A 1 81 ? 2.815 9.643 2.953 1.00 89.06 81 SER A N 1
ATOM 631 C CA . SER A 1 81 ? 1.354 9.601 2.796 1.00 89.06 81 SER A CA 1
ATOM 632 C C . SER A 1 81 ? 0.861 8.245 2.287 1.00 89.06 81 SER A C 1
ATOM 634 O O . SER A 1 81 ? -0.097 7.707 2.830 1.00 89.06 81 SER A O 1
ATOM 636 N N . GLN A 1 82 ? 1.555 7.652 1.312 1.00 90.69 82 GLN A N 1
ATOM 637 C CA . GLN A 1 82 ? 1.208 6.339 0.761 1.00 90.69 82 GLN A CA 1
ATOM 638 C C . GLN A 1 82 ? 1.358 5.224 1.801 1.00 90.69 82 GLN A C 1
ATOM 640 O O . GLN A 1 82 ? 0.477 4.379 1.929 1.00 90.69 82 GLN A O 1
ATOM 645 N N . LEU A 1 83 ? 2.437 5.251 2.588 1.00 91.31 83 LEU A N 1
ATOM 646 C CA . LEU A 1 83 ? 2.667 4.304 3.678 1.00 91.31 83 LEU A CA 1
ATOM 647 C C . LEU A 1 83 ? 1.639 4.449 4.802 1.00 91.31 83 LEU A C 1
ATOM 649 O O . LEU A 1 83 ? 1.176 3.443 5.329 1.00 91.31 83 LEU A O 1
ATOM 653 N N . LEU A 1 84 ? 1.257 5.678 5.159 1.00 92.12 84 LEU A N 1
ATOM 654 C CA . LEU A 1 84 ? 0.224 5.923 6.167 1.00 92.12 84 LEU A CA 1
ATOM 655 C C . LEU A 1 84 ? -1.158 5.465 5.703 1.00 92.12 84 LEU A C 1
ATOM 657 O O . LEU A 1 84 ? -1.891 4.881 6.493 1.00 92.12 84 LEU A O 1
ATOM 661 N N . LEU A 1 85 ? -1.502 5.688 4.434 1.00 92.94 85 LEU A N 1
ATOM 662 C CA . LEU A 1 85 ? -2.745 5.191 3.840 1.00 92.94 85 LEU A CA 1
ATOM 663 C C . LEU A 1 85 ? -2.769 3.664 3.768 1.00 92.94 85 LEU A C 1
ATOM 665 O O . LEU A 1 85 ? -3.785 3.055 4.093 1.00 92.94 85 LEU A O 1
ATOM 669 N N . MET A 1 86 ? -1.642 3.044 3.412 1.00 92.44 86 MET A N 1
ATOM 670 C CA . MET A 1 86 ? -1.495 1.591 3.467 1.00 92.44 86 MET A CA 1
ATOM 671 C C . MET A 1 86 ? -1.655 1.077 4.904 1.00 92.44 86 MET A C 1
ATOM 673 O O . MET A 1 86 ? -2.416 0.144 5.131 1.00 92.44 86 MET A O 1
ATOM 677 N N . TYR A 1 87 ? -1.008 1.712 5.888 1.00 94.44 87 TYR A N 1
ATOM 678 C CA . TYR A 1 87 ? -1.155 1.353 7.303 1.00 94.44 87 TYR A CA 1
ATOM 679 C C . TYR A 1 87 ? -2.598 1.489 7.785 1.00 94.44 87 TYR A C 1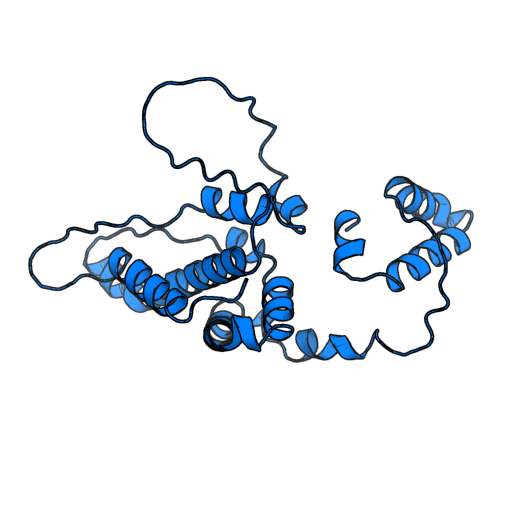
ATOM 681 O O . TYR A 1 87 ? -3.121 0.561 8.394 1.00 94.44 87 TYR A O 1
ATOM 689 N N . TYR A 1 88 ? -3.253 2.605 7.461 1.00 95.50 88 TYR A N 1
ATOM 690 C CA . TYR A 1 88 ? -4.662 2.840 7.760 1.00 95.50 88 TYR A CA 1
ATOM 691 C C . TYR A 1 88 ? -5.552 1.728 7.202 1.00 95.50 88 TYR A C 1
ATOM 693 O O . TYR A 1 88 ? -6.363 1.188 7.946 1.00 95.50 88 TYR A O 1
ATOM 701 N N . LEU A 1 89 ? -5.385 1.364 5.926 1.00 94.56 89 LEU A N 1
ATOM 702 C CA . LEU A 1 89 ? -6.188 0.325 5.281 1.00 94.56 89 LEU A CA 1
ATOM 703 C C . LEU A 1 89 ? -6.037 -1.025 5.972 1.00 94.56 89 LEU A C 1
ATOM 705 O O . LEU A 1 89 ? -7.036 -1.635 6.347 1.00 94.56 89 LEU A O 1
ATOM 709 N N . LEU A 1 90 ? -4.795 -1.471 6.167 1.00 93.56 90 LEU A N 1
ATOM 710 C CA . LEU A 1 90 ? -4.528 -2.765 6.787 1.00 93.56 90 LEU A CA 1
ATOM 711 C C . LEU A 1 90 ? -5.030 -2.802 8.233 1.00 93.56 90 LEU A C 1
ATOM 713 O O . LEU A 1 90 ? -5.684 -3.754 8.638 1.00 93.56 90 LEU A O 1
ATOM 717 N N . LEU A 1 91 ? -4.779 -1.741 9.002 1.00 94.69 91 LEU A N 1
ATOM 718 C CA . LEU A 1 91 ? -5.235 -1.649 10.385 1.00 94.69 91 LEU A CA 1
ATOM 719 C C . LEU A 1 91 ? -6.767 -1.610 10.482 1.00 94.69 91 LEU A C 1
ATOM 721 O O . LEU A 1 91 ? -7.354 -2.222 11.371 1.00 94.69 91 LEU A O 1
ATOM 725 N N . TYR A 1 92 ? -7.425 -0.884 9.579 1.00 94.62 92 TYR A N 1
ATOM 726 C CA . TYR A 1 92 ? -8.880 -0.804 9.531 1.00 94.62 92 TYR A CA 1
ATOM 727 C C . TYR A 1 92 ? -9.512 -2.168 9.256 1.00 94.62 92 TYR A C 1
ATOM 729 O O . TYR A 1 92 ? -10.474 -2.545 9.924 1.00 94.62 92 TYR A O 1
ATOM 737 N N . GLU A 1 93 ? -8.970 -2.909 8.290 1.00 93.12 93 GLU A N 1
ATOM 738 C CA . GLU A 1 93 ? -9.394 -4.274 7.986 1.00 93.12 93 GLU A CA 1
ATOM 739 C C . GLU A 1 93 ? -9.200 -5.199 9.195 1.00 93.12 93 GLU A C 1
ATOM 741 O O . GLU A 1 93 ? -10.143 -5.890 9.588 1.00 93.12 93 GLU A O 1
ATOM 746 N N . ASP A 1 94 ? -8.028 -5.158 9.832 1.00 93.56 94 ASP A N 1
ATOM 747 C CA . ASP A 1 94 ? -7.700 -5.965 11.014 1.00 93.56 94 ASP A CA 1
ATOM 748 C C . ASP A 1 94 ? -8.679 -5.711 12.172 1.00 93.56 94 ASP A C 1
ATOM 750 O O . ASP A 1 94 ? -9.283 -6.639 12.721 1.00 93.56 94 ASP A O 1
ATOM 754 N N . ILE A 1 95 ? -8.924 -4.438 12.500 1.00 92.00 95 ILE A N 1
ATOM 755 C CA . ILE A 1 95 ? -9.831 -4.047 13.586 1.00 92.00 95 ILE A CA 1
ATOM 756 C C . ILE A 1 95 ? -11.284 -4.378 13.234 1.00 92.00 95 ILE A C 1
ATOM 758 O O . ILE A 1 95 ? -12.027 -4.835 14.111 1.00 92.00 95 ILE A O 1
ATOM 762 N N . ARG A 1 96 ? -11.711 -4.188 11.977 1.00 91.44 96 ARG A N 1
ATOM 763 C CA . ARG A 1 96 ? -13.075 -4.533 11.550 1.00 91.44 96 ARG A CA 1
ATOM 764 C C . ARG A 1 96 ? -13.314 -6.035 11.661 1.00 91.44 96 ARG A C 1
ATOM 766 O O . ARG A 1 96 ? -14.356 -6.430 12.180 1.00 91.44 96 ARG A O 1
ATOM 773 N N . LEU A 1 97 ? -12.370 -6.860 11.204 1.00 90.25 97 LEU A N 1
ATOM 774 C CA . LEU A 1 97 ? -12.468 -8.318 11.295 1.00 90.25 97 LEU A CA 1
ATOM 775 C C . LEU A 1 97 ? -12.447 -8.786 12.752 1.00 90.25 97 LEU A C 1
ATOM 777 O O . LEU A 1 97 ? -13.293 -9.588 13.147 1.00 90.25 97 LEU A O 1
ATOM 781 N N . THR A 1 98 ? -11.562 -8.218 13.573 1.00 91.56 98 THR A N 1
ATOM 782 C CA . THR A 1 98 ? -11.464 -8.533 15.006 1.00 91.56 98 THR A CA 1
ATOM 783 C C . THR A 1 98 ? -12.754 -8.197 15.764 1.00 91.56 98 THR A C 1
ATOM 785 O O . THR A 1 98 ? -13.175 -8.950 16.640 1.00 91.56 98 THR A O 1
ATOM 788 N N . ASN A 1 99 ? -13.432 -7.100 15.409 1.00 89.31 99 ASN A N 1
ATOM 789 C CA . ASN A 1 99 ? -14.667 -6.651 16.065 1.00 89.31 99 ASN A CA 1
ATOM 790 C C . ASN A 1 99 ? -15.954 -7.046 15.317 1.00 89.31 99 ASN A C 1
ATOM 792 O O . ASN A 1 99 ? -17.038 -6.587 15.684 1.00 89.31 99 ASN A O 1
ATOM 796 N N . ALA A 1 100 ? -15.875 -7.901 14.291 1.00 87.94 100 ALA A N 1
ATOM 797 C CA . ALA A 1 100 ? -16.998 -8.196 13.399 1.00 87.94 100 ALA A CA 1
ATOM 798 C C . ALA A 1 100 ? -18.255 -8.675 14.148 1.00 87.94 100 ALA A C 1
ATOM 800 O O . ALA A 1 100 ? -19.356 -8.203 13.873 1.00 87.94 100 ALA A O 1
ATOM 801 N N . ALA A 1 101 ? -18.095 -9.550 15.148 1.00 87.12 101 ALA A N 1
ATOM 802 C CA . ALA A 1 101 ? -19.212 -10.062 15.945 1.00 87.12 101 ALA A CA 1
ATOM 803 C C . ALA A 1 101 ? -19.961 -8.950 16.704 1.00 87.12 101 ALA A C 1
ATOM 805 O O . ALA A 1 101 ? -21.191 -8.913 16.687 1.00 87.12 101 ALA A O 1
ATOM 806 N N . MET A 1 102 ? -19.222 -8.015 17.311 1.00 85.94 102 MET A N 1
ATOM 807 C CA . MET A 1 102 ? -19.788 -6.870 18.033 1.00 85.94 102 MET A CA 1
ATOM 808 C C . MET A 1 102 ? -20.476 -5.880 17.088 1.00 85.94 102 MET A C 1
ATOM 810 O O . MET A 1 102 ? -21.499 -5.292 17.428 1.00 85.94 102 MET A O 1
ATOM 814 N N . LEU A 1 103 ? -19.931 -5.676 15.889 1.00 84.50 103 LEU A N 1
ATOM 815 C CA . LEU A 1 103 ? -20.543 -4.800 14.887 1.00 84.50 103 LEU A CA 1
ATOM 816 C C . LEU A 1 103 ? -21.884 -5.365 14.401 1.00 84.50 103 LEU A C 1
ATOM 818 O O . LEU A 1 103 ? -22.869 -4.629 14.331 1.00 84.50 103 LEU A O 1
ATOM 822 N N . ILE A 1 104 ? -21.938 -6.678 14.154 1.00 85.00 104 ILE A N 1
ATOM 823 C CA . ILE A 1 104 ? -23.156 -7.382 13.736 1.00 85.00 104 ILE A CA 1
ATOM 824 C C . ILE A 1 104 ? -24.210 -7.358 14.847 1.00 85.00 104 ILE A C 1
ATOM 826 O O . ILE A 1 104 ? -25.366 -7.038 14.573 1.00 85.00 104 ILE A O 1
ATOM 830 N N . SER A 1 105 ? -23.836 -7.637 16.103 1.00 84.19 105 SER A N 1
ATOM 831 C CA . SER A 1 105 ? -24.787 -7.623 17.228 1.00 84.19 105 SER A CA 1
ATOM 832 C C . SER A 1 105 ? -25.393 -6.241 17.477 1.00 84.19 105 SER A C 1
ATOM 834 O O . SER A 1 105 ? -26.526 -6.137 17.934 1.00 84.19 105 SER A O 1
ATOM 836 N N . ASN A 1 106 ? -24.651 -5.183 17.148 1.00 82.12 106 ASN A N 1
ATOM 837 C CA . ASN A 1 106 ? -25.112 -3.799 17.231 1.00 82.12 106 ASN A CA 1
ATOM 838 C C . ASN A 1 106 ? -25.838 -3.323 15.956 1.00 82.12 106 ASN A C 1
ATOM 840 O O . ASN A 1 106 ? -26.176 -2.146 15.855 1.00 82.12 106 ASN A O 1
ATOM 844 N N . GLY A 1 107 ? -26.065 -4.207 14.975 1.00 74.19 107 GLY A N 1
ATOM 845 C CA . GLY A 1 107 ? -26.765 -3.886 13.728 1.00 74.19 107 GLY A CA 1
ATOM 846 C C . GLY A 1 107 ? -26.027 -2.887 12.833 1.00 74.19 107 GLY A C 1
ATOM 847 O O . GLY A 1 107 ? -26.659 -2.190 12.039 1.00 74.19 107 GLY A O 1
ATOM 848 N N . ARG A 1 108 ? -24.700 -2.770 12.968 1.00 76.81 108 ARG A N 1
ATOM 849 C CA . ARG A 1 108 ? -23.908 -1.758 12.269 1.00 76.81 108 ARG A CA 1
ATOM 850 C C . ARG A 1 108 ? -23.283 -2.321 10.997 1.00 76.81 108 ARG A C 1
ATOM 852 O O . ARG A 1 108 ? -22.459 -3.229 11.048 1.00 76.81 108 ARG A O 1
ATOM 859 N N . ASN A 1 109 ? -23.596 -1.696 9.867 1.00 77.00 109 ASN A N 1
ATOM 860 C CA . ASN A 1 109 ? -22.934 -1.961 8.592 1.00 77.00 109 ASN A CA 1
ATOM 861 C C . ASN A 1 109 ? -21.775 -0.980 8.407 1.00 77.00 109 ASN A C 1
ATOM 863 O O . ASN A 1 109 ? -21.984 0.194 8.108 1.00 77.00 109 ASN A O 1
ATOM 867 N N . VAL A 1 110 ? -20.553 -1.453 8.630 1.00 84.81 110 VAL A N 1
ATOM 868 C CA . VAL A 1 110 ? -19.336 -0.657 8.448 1.00 84.81 110 VAL A CA 1
ATOM 869 C C . VAL A 1 110 ? -18.738 -0.938 7.068 1.00 84.81 110 VAL A C 1
ATOM 871 O O . VAL A 1 110 ? -18.868 -2.051 6.558 1.00 84.81 110 VAL A O 1
ATOM 874 N N . LYS A 1 111 ? -18.092 0.063 6.455 1.00 88.69 111 LYS A N 1
ATOM 875 C CA . LYS A 1 111 ? -17.413 -0.086 5.162 1.00 88.69 111 LYS A CA 1
ATOM 876 C C . LYS A 1 111 ? -16.420 -1.252 5.230 1.00 88.69 111 LYS A C 1
ATOM 878 O O . LYS A 1 111 ? -15.695 -1.407 6.208 1.00 88.69 111 LYS A O 1
ATOM 883 N N . SER A 1 112 ? -16.399 -2.065 4.184 1.00 90.38 112 SER A N 1
ATOM 884 C CA . SER A 1 112 ? -15.358 -3.060 3.940 1.00 90.38 112 SER A CA 1
ATOM 885 C C . SER A 1 112 ? -14.582 -2.619 2.713 1.00 90.38 112 SER A C 1
ATOM 887 O O . SER A 1 112 ? -15.212 -2.215 1.735 1.00 90.38 112 SER A O 1
ATOM 889 N N . TYR A 1 113 ? -13.254 -2.694 2.750 1.00 93.12 113 TYR A N 1
ATOM 890 C CA . TYR A 1 113 ? -12.454 -2.530 1.545 1.00 93.12 113 TYR A CA 1
ATOM 891 C C . TYR A 1 113 ? -12.414 -3.859 0.797 1.00 93.12 113 TYR A C 1
ATOM 893 O O . TYR A 1 113 ? -12.393 -4.938 1.398 1.00 93.12 113 TYR A O 1
ATOM 901 N N . SER A 1 114 ? -12.484 -3.791 -0.527 1.00 90.12 114 SER A N 1
ATOM 902 C CA . SER A 1 114 ? -12.494 -4.984 -1.363 1.00 90.12 114 SER A CA 1
ATOM 903 C C . SER A 1 114 ? -11.097 -5.600 -1.468 1.00 90.12 114 SER A C 1
ATOM 905 O O . SER A 1 114 ? -10.083 -4.904 -1.526 1.00 90.12 114 SER A O 1
ATOM 907 N N . THR A 1 115 ? -11.030 -6.931 -1.545 1.00 87.12 115 THR A N 1
ATOM 908 C CA . THR A 1 115 ? -9.763 -7.649 -1.768 1.00 87.12 115 THR A CA 1
ATOM 909 C C . THR A 1 115 ? -9.143 -7.301 -3.121 1.00 87.12 115 THR A C 1
ATOM 911 O O . THR A 1 115 ? -7.922 -7.221 -3.227 1.00 87.12 115 THR A O 1
ATOM 914 N N . ALA A 1 116 ? -9.978 -7.035 -4.132 1.00 87.69 116 ALA A N 1
ATOM 915 C CA . ALA A 1 116 ? -9.548 -6.555 -5.441 1.00 87.69 116 ALA A CA 1
ATOM 916 C C . ALA A 1 116 ? -8.795 -5.223 -5.316 1.00 87.69 116 ALA A C 1
ATOM 918 O O . ALA A 1 116 ? -7.641 -5.139 -5.724 1.00 87.69 116 ALA A O 1
ATOM 919 N N . PHE A 1 117 ? -9.387 -4.225 -4.655 1.00 89.12 117 PHE A N 1
ATOM 920 C CA . PHE A 1 117 ? -8.729 -2.941 -4.417 1.00 89.12 117 PHE A CA 1
ATOM 921 C C . PHE A 1 117 ? -7.428 -3.083 -3.618 1.00 89.12 117 PHE A C 1
ATOM 923 O O . PHE A 1 117 ? -6.399 -2.528 -3.991 1.00 89.12 117 PHE A O 1
ATOM 930 N N . LEU A 1 118 ? -7.453 -3.865 -2.541 1.00 88.06 118 LEU A N 1
ATOM 931 C CA . LEU A 1 118 ? -6.281 -4.130 -1.712 1.00 88.06 118 LEU A CA 1
ATOM 932 C C . LEU A 1 118 ? -5.128 -4.773 -2.509 1.00 88.06 118 LEU A C 1
ATOM 934 O O . LEU A 1 118 ? -3.966 -4.456 -2.263 1.00 88.06 118 LEU A O 1
ATOM 938 N N . SER A 1 119 ? -5.439 -5.624 -3.492 1.00 84.50 119 SER A N 1
ATOM 939 C CA . SER A 1 119 ? -4.446 -6.242 -4.381 1.00 84.50 119 SER A CA 1
ATOM 940 C C . SER A 1 119 ? -3.866 -5.299 -5.444 1.00 84.50 119 SER A C 1
ATOM 942 O O . SER A 1 119 ? -2.782 -5.565 -5.955 1.00 84.50 119 SER A O 1
ATOM 944 N N . GLU A 1 120 ? -4.540 -4.185 -5.753 1.00 85.75 120 GLU A N 1
ATOM 945 C CA . GLU A 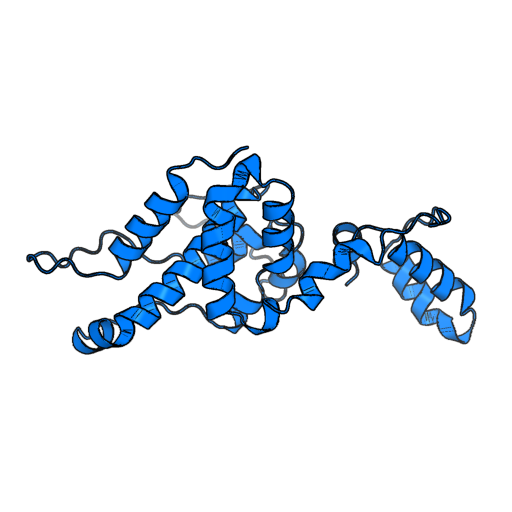1 120 ? -4.037 -3.159 -6.683 1.00 85.75 120 GLU A CA 1
ATOM 946 C C . GLU A 1 120 ? -2.912 -2.310 -6.058 1.00 85.75 120 GLU A C 1
ATOM 948 O O . GLU A 1 120 ? -2.191 -1.601 -6.765 1.00 85.75 120 GLU A O 1
ATOM 953 N N . LEU A 1 121 ? -2.750 -2.351 -4.730 1.00 86.62 121 LEU A N 1
ATOM 954 C CA . LEU A 1 121 ? -1.780 -1.525 -4.017 1.00 86.62 121 LEU A CA 1
ATOM 955 C C . LEU A 1 121 ? -0.334 -1.989 -4.282 1.00 86.62 121 LEU A C 1
ATOM 957 O O . LEU A 1 121 ? -0.041 -3.184 -4.200 1.00 86.62 121 LEU A O 1
ATOM 961 N N . PRO A 1 122 ? 0.625 -1.063 -4.494 1.00 86.31 122 PRO A N 1
ATOM 962 C CA . PRO A 1 122 ? 2.034 -1.397 -4.714 1.00 86.31 122 PRO A CA 1
ATOM 963 C C . PRO A 1 122 ? 2.760 -1.737 -3.395 1.00 86.31 122 PRO A C 1
ATOM 965 O O . PRO A 1 122 ? 3.781 -1.140 -3.052 1.00 86.31 122 PRO A O 1
ATOM 968 N N . ILE A 1 123 ? 2.230 -2.700 -2.636 1.00 88.25 123 ILE A N 1
ATOM 969 C CA . ILE A 1 123 ? 2.647 -3.034 -1.265 1.00 88.25 123 ILE A CA 1
ATOM 970 C C . ILE A 1 123 ? 4.146 -3.344 -1.185 1.00 88.25 123 ILE A C 1
ATOM 972 O O . ILE A 1 123 ? 4.857 -2.747 -0.376 1.00 88.25 123 ILE A O 1
ATOM 976 N N . LYS A 1 124 ? 4.640 -4.246 -2.046 1.00 84.88 124 LYS A N 1
ATOM 977 C CA . LYS A 1 124 ? 6.047 -4.684 -2.045 1.00 84.88 124 LYS A CA 1
ATOM 978 C C . LYS A 1 124 ? 6.998 -3.508 -2.257 1.00 84.88 124 LYS A C 1
ATOM 980 O O . LYS A 1 124 ? 7.975 -3.360 -1.531 1.00 84.88 124 LYS A O 1
ATOM 985 N N . TYR A 1 125 ? 6.675 -2.634 -3.210 1.00 84.50 125 TYR A N 1
ATOM 986 C CA . TYR A 1 125 ? 7.470 -1.441 -3.483 1.00 84.50 125 TYR A CA 1
ATOM 987 C C . TYR A 1 125 ? 7.500 -0.482 -2.289 1.00 84.50 125 TYR A C 1
ATOM 989 O O . TYR A 1 125 ? 8.575 -0.044 -1.880 1.00 84.50 125 TYR A O 1
ATOM 997 N N . LEU A 1 126 ? 6.331 -0.158 -1.728 1.00 87.62 126 LEU A N 1
ATOM 998 C CA . LEU A 1 126 ? 6.228 0.780 -0.609 1.00 87.62 126 LEU A CA 1
ATOM 999 C C . LEU A 1 126 ? 7.023 0.280 0.593 1.00 87.62 126 LEU A C 1
ATOM 1001 O O . LEU A 1 126 ? 7.753 1.049 1.218 1.00 87.62 126 LEU A O 1
ATOM 1005 N N . LEU A 1 127 ? 6.914 -1.015 0.884 1.00 87.31 127 LEU A N 1
ATOM 1006 C CA . LEU A 1 127 ? 7.570 -1.620 2.029 1.00 87.31 127 LEU A CA 1
ATOM 1007 C C . LEU A 1 127 ? 9.088 -1.744 1.814 1.00 87.31 127 LEU A C 1
ATOM 1009 O O . LEU A 1 127 ? 9.850 -1.416 2.720 1.00 87.31 127 LEU A O 1
ATOM 1013 N N . HIS A 1 128 ? 9.538 -2.071 0.600 1.00 83.81 128 HIS A N 1
ATOM 1014 C CA . HIS A 1 128 ? 10.959 -2.038 0.238 1.00 83.81 128 HIS A CA 1
ATOM 1015 C C . HIS A 1 128 ? 11.549 -0.618 0.345 1.00 83.81 128 HIS A C 1
ATOM 1017 O O . HIS A 1 128 ? 12.656 -0.420 0.850 1.00 83.81 128 HIS A O 1
ATOM 1023 N N . GLN A 1 129 ? 10.803 0.408 -0.072 1.00 83.81 129 GLN A N 1
ATOM 1024 C CA . GLN A 1 129 ? 11.250 1.793 0.062 1.00 83.81 129 GLN A CA 1
ATOM 1025 C C . GLN A 1 129 ? 11.287 2.250 1.532 1.00 83.81 129 GLN A C 1
ATOM 1027 O O . GLN A 1 129 ? 12.206 2.971 1.920 1.00 83.81 129 GLN A O 1
ATOM 1032 N N . ALA A 1 130 ? 10.331 1.811 2.358 1.00 86.19 130 ALA A N 1
ATOM 1033 C CA . ALA A 1 130 ? 10.351 2.049 3.801 1.00 86.19 130 ALA A CA 1
ATOM 1034 C C . ALA A 1 130 ? 11.553 1.370 4.479 1.00 86.19 130 ALA A C 1
ATOM 1036 O O . ALA A 1 130 ? 12.196 1.987 5.323 1.00 86.19 130 ALA A O 1
ATOM 1037 N N . GLN A 1 131 ? 11.893 0.144 4.065 1.00 85.81 131 GLN A N 1
ATOM 1038 C CA . GLN A 1 131 ? 13.049 -0.609 4.563 1.00 85.81 131 GLN A CA 1
ATOM 1039 C C . GLN A 1 131 ? 14.379 0.087 4.238 1.00 85.81 131 GLN A C 1
ATOM 1041 O O . GLN A 1 131 ? 15.271 0.150 5.083 1.00 85.81 131 GLN A O 1
ATOM 1046 N N . LYS A 1 132 ? 14.516 0.642 3.025 1.00 84.69 132 LYS A N 1
ATOM 1047 C CA . LYS A 1 132 ? 15.703 1.418 2.618 1.00 84.69 132 LYS A CA 1
ATOM 1048 C C . LYS A 1 132 ? 15.921 2.671 3.469 1.00 84.69 132 LYS A C 1
ATOM 1050 O O . LYS A 1 132 ? 17.063 3.066 3.681 1.00 84.69 132 LYS A O 1
ATOM 1055 N N . ASP A 1 133 ? 14.845 3.283 3.957 1.00 84.94 133 ASP A N 1
ATOM 1056 C CA . ASP A 1 133 ? 14.866 4.494 4.786 1.00 84.94 133 ASP A CA 1
ATOM 1057 C C . ASP A 1 133 ? 14.359 4.200 6.212 1.00 84.94 133 ASP A C 1
ATOM 1059 O O . ASP A 1 133 ? 13.441 4.835 6.742 1.00 84.94 133 ASP A O 1
ATOM 1063 N N . GLN A 1 134 ? 14.974 3.199 6.850 1.00 84.81 134 GLN A N 1
ATOM 1064 C CA . GLN A 1 134 ? 14.567 2.710 8.171 1.00 84.81 134 GLN A CA 1
ATOM 1065 C C . GLN A 1 134 ? 14.627 3.791 9.263 1.00 84.81 134 GLN A C 1
ATOM 1067 O O . GLN A 1 134 ? 13.850 3.747 10.216 1.00 84.81 134 GLN A O 1
ATOM 1072 N N . LEU A 1 135 ? 15.517 4.782 9.130 1.00 85.00 135 LEU A N 1
ATOM 1073 C CA . LEU A 1 135 ? 15.613 5.903 10.072 1.00 85.00 135 LEU A CA 1
ATOM 1074 C C . LEU A 1 135 ? 14.338 6.756 10.079 1.00 85.00 135 LEU A C 1
ATOM 1076 O O . LEU A 1 135 ? 13.923 7.224 11.136 1.00 85.00 135 LEU A O 1
ATOM 1080 N N . SER A 1 136 ? 13.703 6.930 8.918 1.00 86.50 136 SER A N 1
ATOM 1081 C CA . SER A 1 136 ? 12.503 7.757 8.773 1.00 86.50 136 SER A CA 1
ATOM 1082 C C . SER A 1 136 ? 11.203 6.985 9.003 1.00 86.50 136 SER A C 1
ATOM 1084 O O . SER A 1 136 ? 10.215 7.596 9.405 1.00 86.50 136 SER A O 1
ATOM 1086 N N . TYR A 1 137 ? 11.180 5.669 8.747 1.00 88.69 137 TYR A N 1
ATOM 1087 C CA . TYR A 1 137 ? 9.947 4.861 8.746 1.00 88.69 137 TYR A CA 1
ATOM 1088 C C . TYR A 1 137 ? 9.964 3.648 9.684 1.00 88.69 137 TYR A C 1
ATOM 1090 O O . TYR A 1 137 ? 8.977 2.914 9.743 1.00 88.69 137 TYR A O 1
ATOM 1098 N N . GLY A 1 138 ? 11.032 3.433 10.457 1.00 83.81 138 GLY A N 1
ATOM 1099 C CA . GLY A 1 138 ? 11.195 2.229 11.277 1.00 83.81 138 GLY A CA 1
ATOM 1100 C C . GLY A 1 138 ? 10.062 1.981 12.279 1.00 83.81 138 GLY A C 1
ATOM 1101 O O . GLY A 1 138 ? 9.681 0.832 12.497 1.00 83.81 138 GLY A O 1
ATOM 1102 N N . GLY A 1 139 ? 9.458 3.045 12.822 1.00 85.88 139 GLY A N 1
ATOM 1103 C CA . GLY A 1 139 ? 8.301 2.942 13.723 1.00 85.88 139 GLY A CA 1
ATOM 1104 C C . GLY A 1 139 ? 7.016 2.437 13.052 1.00 85.88 139 GLY A C 1
ATOM 1105 O O . GLY A 1 139 ? 6.162 1.876 13.727 1.00 85.88 139 GLY A O 1
ATOM 1106 N N . LEU A 1 140 ? 6.889 2.596 11.732 1.00 89.25 140 LEU A N 1
ATOM 1107 C CA . LEU A 1 140 ? 5.739 2.139 10.945 1.00 89.25 140 LEU A CA 1
ATOM 1108 C C . LEU A 1 140 ? 6.003 0.784 10.271 1.00 89.25 140 LEU A C 1
ATOM 1110 O O . LEU A 1 140 ? 5.078 -0.002 10.075 1.00 89.25 140 LEU A O 1
ATOM 1114 N N . PHE A 1 141 ? 7.266 0.496 9.946 1.00 88.06 141 PHE A N 1
ATOM 1115 C CA . PHE A 1 141 ? 7.673 -0.703 9.213 1.00 88.06 141 PHE A CA 1
ATOM 1116 C C . PHE A 1 141 ? 7.270 -2.004 9.921 1.00 88.06 141 PHE A C 1
ATOM 1118 O O . PHE A 1 141 ? 6.659 -2.876 9.311 1.00 88.06 141 PHE A O 1
ATOM 1125 N N . SER A 1 142 ? 7.569 -2.127 11.218 1.00 87.50 142 SER A N 1
ATOM 1126 C CA . SER A 1 142 ? 7.260 -3.343 11.985 1.00 87.50 142 SER A CA 1
ATOM 1127 C C . SER A 1 142 ? 5.744 -3.605 12.108 1.00 87.50 142 SER A C 1
ATOM 1129 O O . SER A 1 142 ? 5.306 -4.706 11.757 1.00 87.50 142 SER A O 1
ATOM 1131 N N . PRO A 1 143 ? 4.907 -2.618 12.500 1.00 90.38 143 PRO A N 1
ATOM 1132 C CA . PRO A 1 143 ? 3.451 -2.771 12.472 1.00 90.38 143 PRO A CA 1
ATOM 1133 C C . PRO A 1 143 ? 2.893 -3.144 11.095 1.00 90.38 143 PRO A C 1
ATOM 1135 O O . PRO A 1 143 ? 2.030 -4.016 11.009 1.00 90.38 143 PRO A O 1
ATOM 1138 N N . LEU A 1 144 ? 3.404 -2.525 10.023 1.00 90.62 144 LEU A N 1
ATOM 1139 C CA . LEU A 1 144 ? 3.003 -2.835 8.650 1.00 90.62 144 LEU A CA 1
ATOM 1140 C C . LEU A 1 144 ? 3.326 -4.276 8.267 1.00 90.62 144 LEU A C 1
ATOM 1142 O O . LEU A 1 144 ? 2.468 -4.959 7.721 1.00 90.62 144 LEU A O 1
ATOM 1146 N N . LEU A 1 145 ? 4.534 -4.751 8.572 1.00 88.44 145 LEU A N 1
ATOM 1147 C CA . LEU A 1 145 ? 4.947 -6.118 8.262 1.00 88.44 145 LEU A CA 1
ATOM 1148 C C . LEU A 1 145 ? 4.066 -7.144 8.990 1.00 88.44 145 LEU A C 1
ATOM 1150 O O . LEU A 1 145 ? 3.647 -8.137 8.398 1.00 88.44 145 LEU A O 1
ATOM 1154 N N . ARG A 1 146 ? 3.727 -6.872 10.258 1.00 89.75 146 ARG A N 1
ATOM 1155 C CA . ARG A 1 146 ? 2.817 -7.714 11.047 1.00 89.75 146 ARG A CA 1
ATOM 1156 C C . ARG A 1 146 ? 1.423 -7.788 10.423 1.00 89.75 146 ARG A C 1
ATOM 1158 O O . ARG A 1 146 ? 0.892 -8.883 10.284 1.00 89.75 146 ARG A O 1
ATOM 1165 N N . LEU A 1 147 ? 0.848 -6.644 10.049 1.00 91.31 147 LEU A N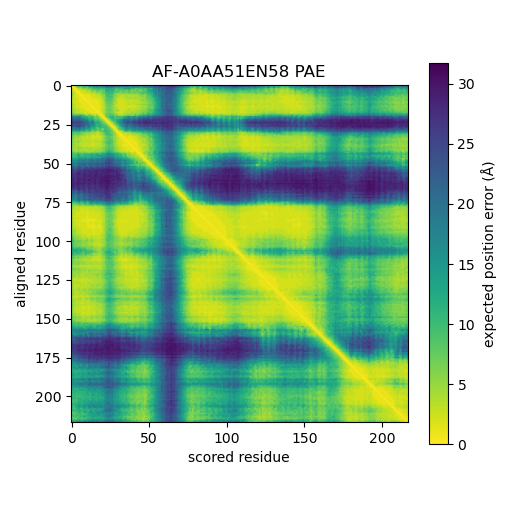 1
ATOM 1166 C CA . LEU A 1 147 ? -0.459 -6.587 9.384 1.00 91.31 147 LEU A CA 1
ATOM 1167 C C . LEU A 1 147 ? -0.416 -7.222 7.985 1.00 91.31 147 LEU A C 1
ATOM 1169 O O . LEU A 1 147 ? -1.386 -7.813 7.521 1.00 91.31 147 LEU A O 1
ATOM 1173 N N . LEU A 1 148 ? 0.717 -7.139 7.291 1.00 88.75 148 LEU A N 1
ATOM 1174 C CA . LEU A 1 148 ? 0.856 -7.758 5.981 1.00 88.75 148 LEU A CA 1
ATOM 1175 C C . LEU A 1 148 ? 0.831 -9.285 6.072 1.00 88.75 148 LEU A C 1
ATOM 1177 O O . LEU A 1 148 ? 0.182 -9.930 5.255 1.00 88.75 148 LEU A O 1
ATOM 1181 N N . ALA A 1 149 ? 1.482 -9.857 7.084 1.00 87.19 149 ALA A N 1
ATOM 1182 C CA . ALA A 1 149 ? 1.471 -11.299 7.310 1.00 87.19 149 ALA A CA 1
ATOM 1183 C C . ALA A 1 149 ? 0.054 -11.853 7.554 1.00 87.19 149 ALA A C 1
ATOM 1185 O O . ALA A 1 149 ? -0.212 -13.007 7.222 1.00 87.19 149 ALA A O 1
ATOM 1186 N N . THR A 1 150 ? -0.863 -11.046 8.103 1.00 86.75 150 THR A N 1
ATOM 1187 C CA . THR A 1 150 ? -2.256 -11.455 8.334 1.00 86.75 150 THR A CA 1
ATOM 1188 C C . THR A 1 150 ? -3.134 -11.268 7.097 1.00 86.75 150 THR A C 1
ATOM 1190 O O . THR A 1 150 ? -3.906 -12.164 6.762 1.00 86.75 150 THR A O 1
ATOM 1193 N N . HIS A 1 151 ? -3.013 -10.139 6.391 1.00 85.50 151 HIS A N 1
ATOM 1194 C CA . HIS A 1 151 ? -3.888 -9.810 5.257 1.00 85.50 151 HIS A CA 1
ATOM 1195 C C . HIS A 1 151 ? -3.395 -10.332 3.900 1.00 85.50 151 HIS A C 1
ATOM 1197 O O . HIS A 1 151 ? -4.200 -10.552 2.996 1.00 85.50 151 HIS A O 1
ATOM 1203 N N . PHE A 1 152 ? -2.087 -10.538 3.744 1.00 86.31 152 PHE A N 1
ATOM 1204 C CA . PHE A 1 152 ? -1.450 -10.963 2.496 1.00 86.31 152 PHE A CA 1
ATOM 1205 C C . PHE A 1 152 ? -0.346 -11.995 2.762 1.00 86.31 152 PHE A C 1
ATOM 1207 O O . PHE A 1 152 ? 0.832 -11.731 2.494 1.00 86.31 152 PHE A O 1
ATOM 1214 N N . PRO A 1 153 ? -0.697 -13.196 3.248 1.00 83.81 153 PRO A N 1
ATOM 1215 C CA . PRO A 1 153 ? 0.288 -14.230 3.555 1.00 83.81 153 PRO A CA 1
ATOM 1216 C C . PRO A 1 153 ? 1.164 -14.572 2.340 1.00 83.81 153 PRO A C 1
ATOM 1218 O O . PRO A 1 153 ? 2.369 -14.761 2.488 1.00 83.81 153 PRO A O 1
ATOM 1221 N N . GLN A 1 154 ? 0.602 -14.546 1.126 1.00 80.19 154 GLN A N 1
ATOM 1222 C CA . GLN A 1 154 ? 1.354 -14.780 -0.109 1.00 80.19 154 GLN A CA 1
ATOM 1223 C C . GLN A 1 154 ? 2.461 -13.750 -0.381 1.00 80.19 154 GLN A C 1
ATOM 1225 O O . GLN A 1 154 ? 3.455 -14.095 -1.001 1.00 80.19 154 GLN A O 1
ATOM 1230 N N . LEU A 1 155 ? 2.322 -12.506 0.091 1.00 74.25 155 LEU A N 1
ATOM 1231 C CA . LEU A 1 155 ? 3.345 -11.465 -0.080 1.00 74.25 155 LEU A CA 1
ATOM 1232 C C . LEU A 1 155 ? 4.416 -11.511 1.017 1.00 74.25 155 LEU A C 1
ATOM 1234 O O . LEU A 1 155 ? 5.386 -10.761 0.946 1.00 74.25 155 LEU A O 1
ATOM 1238 N N . SER A 1 156 ? 4.241 -12.357 2.035 1.00 68.75 156 SER A N 1
ATOM 1239 C CA . SER A 1 156 ? 5.163 -12.497 3.170 1.00 68.75 156 SER A CA 1
ATOM 1240 C C . SER A 1 156 ? 6.198 -13.618 2.993 1.00 68.75 156 SER A C 1
ATOM 1242 O O . SER A 1 156 ? 6.951 -13.912 3.921 1.00 68.75 156 SER A O 1
ATOM 1244 N N . LEU A 1 157 ? 6.249 -14.251 1.815 1.00 73.69 157 LEU A N 1
ATOM 1245 C CA . LEU A 1 157 ? 7.217 -15.303 1.507 1.00 73.69 157 LEU A CA 1
ATOM 1246 C C . LEU A 1 157 ? 8.638 -14.738 1.524 1.00 73.69 157 LEU A C 1
ATOM 1248 O O . LEU A 1 157 ? 8.938 -13.828 0.767 1.00 73.69 157 LEU A O 1
ATOM 1252 N N . VAL A 1 158 ? 9.519 -15.295 2.359 1.00 60.97 158 VAL A N 1
ATOM 1253 C CA . VAL A 1 158 ? 10.899 -14.803 2.546 1.00 60.97 158 VAL A CA 1
ATOM 1254 C C . VAL A 1 158 ? 11.665 -14.725 1.221 1.00 60.97 158 VAL A C 1
ATOM 1256 O O . VAL A 1 158 ? 12.421 -13.779 1.012 1.00 60.97 158 VAL A O 1
ATOM 1259 N N . ASP A 1 159 ? 11.423 -15.666 0.307 1.00 60.59 159 ASP A N 1
ATOM 1260 C CA . ASP A 1 159 ? 12.099 -15.736 -0.993 1.00 60.59 159 ASP A CA 1
ATOM 1261 C C . ASP A 1 159 ? 11.844 -14.486 -1.849 1.00 60.59 159 ASP A C 1
ATOM 1263 O O . ASP A 1 159 ? 12.780 -13.920 -2.411 1.00 60.59 159 ASP A O 1
ATOM 1267 N N . ASP A 1 160 ? 10.617 -13.954 -1.832 1.00 62.00 160 ASP A N 1
ATOM 1268 C CA . ASP A 1 160 ? 10.260 -12.740 -2.575 1.00 62.00 160 ASP A CA 1
ATOM 1269 C C . ASP A 1 160 ? 10.997 -11.487 -2.068 1.00 62.00 160 ASP A C 1
ATOM 1271 O O . ASP A 1 160 ? 11.040 -10.470 -2.767 1.00 62.00 160 ASP A O 1
ATOM 1275 N N . TRP A 1 161 ? 11.555 -11.535 -0.857 1.00 64.12 161 TRP A N 1
ATOM 1276 C CA . TRP A 1 161 ? 12.231 -10.423 -0.182 1.00 64.12 161 TRP A CA 1
ATOM 1277 C C . TRP A 1 161 ? 13.756 -10.534 -0.229 1.00 64.12 161 TRP A C 1
ATOM 1279 O O . TRP A 1 161 ? 14.448 -9.541 -0.018 1.00 64.12 161 TRP A O 1
ATOM 1289 N N . MET A 1 162 ? 14.289 -11.727 -0.500 1.00 56.91 1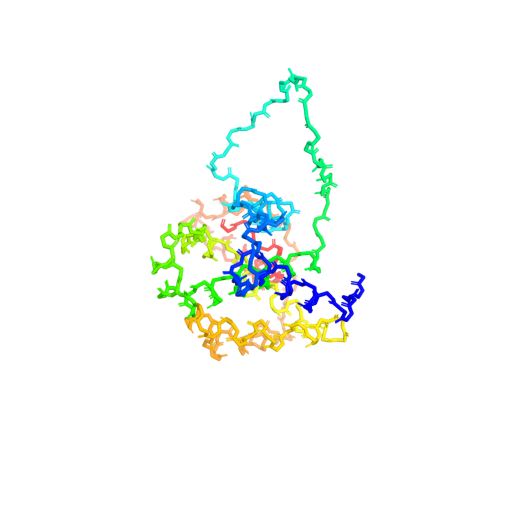62 MET A N 1
ATOM 1290 C CA . MET A 1 162 ? 15.730 -11.996 -0.538 1.00 56.91 162 MET A CA 1
ATOM 1291 C C . MET A 1 162 ? 16.367 -11.711 -1.912 1.00 56.91 162 MET A C 1
ATOM 1293 O O . MET A 1 162 ? 17.593 -11.612 -2.009 1.00 56.91 162 MET A O 1
ATOM 1297 N N . ASP A 1 163 ? 15.554 -11.519 -2.955 1.00 57.19 163 ASP A N 1
ATOM 1298 C CA . ASP A 1 163 ? 15.994 -11.396 -4.355 1.00 57.19 163 ASP A CA 1
ATOM 1299 C C . ASP A 1 163 ? 16.746 -10.098 -4.710 1.00 57.19 163 ASP A C 1
ATOM 1301 O O . ASP A 1 163 ? 17.371 -10.014 -5.773 1.00 57.19 163 ASP A O 1
ATOM 1305 N N . ASP A 1 164 ? 16.776 -9.099 -3.822 1.00 54.81 164 ASP A N 1
ATOM 1306 C CA . ASP A 1 164 ? 17.521 -7.849 -4.050 1.00 54.81 164 ASP A CA 1
ATOM 1307 C C . ASP A 1 164 ? 19.041 -8.056 -4.194 1.00 54.81 164 ASP A C 1
ATOM 1309 O O . ASP A 1 164 ? 19.745 -7.163 -4.671 1.00 54.81 164 ASP A O 1
ATOM 1313 N N . GLN A 1 165 ? 19.560 -9.231 -3.821 1.00 49.88 165 GLN A N 1
ATOM 1314 C CA . GLN A 1 165 ? 20.980 -9.562 -3.951 1.00 49.88 165 GLN A CA 1
ATOM 1315 C C . GLN A 1 165 ? 21.343 -10.297 -5.252 1.00 49.88 165 GLN A C 1
ATOM 1317 O O . GLN A 1 165 ? 22.517 -10.333 -5.602 1.00 49.88 165 GLN A O 1
ATOM 1322 N N . VAL A 1 166 ? 20.386 -10.841 -6.014 1.00 47.06 166 VAL A N 1
ATOM 1323 C CA . VAL A 1 166 ? 20.708 -11.770 -7.122 1.00 47.06 166 VAL A CA 1
ATOM 1324 C C . VAL A 1 166 ? 20.941 -11.053 -8.459 1.00 47.06 166 VAL A C 1
ATOM 1326 O O . VAL A 1 166 ? 21.709 -11.515 -9.301 1.00 47.06 166 VAL A O 1
ATOM 1329 N N . PHE A 1 167 ? 20.351 -9.873 -8.664 1.00 46.53 167 PHE A N 1
ATOM 1330 C CA . PHE A 1 167 ? 20.529 -9.103 -9.906 1.00 46.53 167 PHE A CA 1
ATOM 1331 C C . PHE A 1 167 ? 21.618 -8.019 -9.818 1.00 46.53 167 PHE A C 1
ATOM 1333 O O . PHE A 1 167 ? 21.841 -7.296 -10.800 1.00 46.53 167 PHE A O 1
ATOM 1340 N N . GLY A 1 168 ? 22.266 -7.890 -8.654 1.00 46.41 168 GLY A N 1
ATOM 1341 C CA . GLY A 1 168 ? 23.242 -6.850 -8.315 1.00 46.41 168 GLY A CA 1
ATOM 1342 C C . GLY A 1 168 ? 24.697 -7.146 -8.693 1.00 46.41 168 GLY A C 1
ATOM 1343 O O . GLY A 1 168 ? 25.543 -6.270 -8.519 1.00 46.41 168 GLY A O 1
ATOM 1344 N N . ASP A 1 169 ? 25.007 -8.321 -9.246 1.00 43.59 169 ASP A N 1
ATOM 1345 C CA . ASP A 1 169 ? 26.397 -8.722 -9.483 1.00 43.59 169 ASP A CA 1
ATOM 1346 C C . ASP A 1 169 ? 27.008 -8.096 -10.760 1.00 43.59 169 ASP A C 1
ATOM 1348 O O . ASP A 1 169 ? 26.893 -8.578 -11.888 1.00 43.59 169 ASP A O 1
ATOM 1352 N N . THR A 1 170 ? 27.647 -6.942 -10.544 1.00 48.44 170 THR A N 1
ATOM 1353 C CA . THR A 1 170 ? 29.027 -6.552 -10.928 1.00 48.44 170 THR A CA 1
ATOM 1354 C C . THR A 1 170 ? 29.513 -6.622 -12.388 1.00 48.44 170 THR A C 1
ATOM 1356 O O . THR A 1 170 ? 30.631 -6.190 -12.656 1.00 48.44 170 THR A O 1
ATOM 1359 N N . CYS A 1 171 ? 28.712 -7.049 -13.369 1.00 45.28 171 CYS A N 1
ATOM 1360 C CA . CYS A 1 171 ? 29.155 -7.153 -14.774 1.00 45.28 171 CYS A CA 1
ATOM 1361 C C . CYS A 1 171 ? 28.104 -6.691 -15.802 1.00 45.28 171 CYS A C 1
ATOM 1363 O O . CYS A 1 171 ? 28.049 -7.203 -16.926 1.00 45.28 171 CYS A O 1
ATOM 1365 N N . ARG A 1 172 ? 27.249 -5.715 -15.470 1.00 52.62 172 ARG A N 1
ATOM 1366 C CA . ARG A 1 172 ? 26.305 -5.144 -16.446 1.00 52.62 172 ARG A CA 1
ATOM 1367 C C . ARG A 1 172 ? 27.071 -4.293 -17.464 1.00 52.62 172 ARG A C 1
ATOM 1369 O O . ARG A 1 172 ? 27.314 -3.113 -17.242 1.00 52.62 172 ARG A O 1
ATOM 1376 N N . HIS A 1 173 ? 27.456 -4.893 -18.592 1.00 50.97 173 HIS A N 1
ATOM 1377 C CA . HIS A 1 173 ? 27.888 -4.141 -19.773 1.00 50.97 173 HIS A CA 1
ATOM 1378 C C . HIS A 1 173 ? 26.784 -3.139 -20.120 1.00 50.97 173 HIS A C 1
ATOM 1380 O O . HIS A 1 173 ? 25.691 -3.554 -20.513 1.00 50.97 173 HIS A O 1
ATOM 1386 N N . GLN A 1 174 ? 27.060 -1.848 -19.933 1.00 55.88 174 GLN A N 1
ATOM 1387 C CA . GLN A 1 174 ? 26.128 -0.770 -20.234 1.00 55.88 174 GLN A CA 1
ATOM 1388 C C . GLN A 1 174 ? 25.822 -0.791 -21.730 1.00 55.88 174 GLN A C 1
ATOM 1390 O O . GLN A 1 174 ? 26.631 -0.397 -22.566 1.00 55.88 174 GLN A O 1
ATOM 1395 N N . VAL A 1 175 ? 24.649 -1.306 -22.073 1.00 58.97 175 VAL A N 1
ATOM 1396 C CA . VAL A 1 175 ? 24.087 -1.147 -23.405 1.00 58.97 175 VAL A CA 1
ATOM 1397 C C . VAL A 1 175 ? 23.264 0.132 -23.339 1.00 58.97 175 VAL A C 1
ATOM 1399 O O . VAL A 1 175 ? 22.138 0.115 -22.851 1.00 58.97 175 VAL A O 1
ATOM 1402 N N . ASP A 1 176 ? 23.856 1.243 -23.780 1.00 61.38 176 ASP A N 1
ATOM 1403 C CA . ASP A 1 176 ? 23.186 2.544 -23.854 1.00 61.38 176 ASP A CA 1
ATOM 1404 C C . ASP A 1 176 ? 22.141 2.517 -24.980 1.00 61.38 176 ASP A C 1
ATOM 1406 O O . ASP A 1 176 ? 22.396 2.833 -26.143 1.00 61.38 176 ASP A O 1
ATOM 1410 N N . VAL A 1 177 ? 20.965 1.990 -24.654 1.00 69.12 177 VAL A N 1
ATOM 1411 C CA . VAL A 1 177 ? 19.798 1.962 -25.530 1.00 69.12 177 VAL A CA 1
ATOM 1412 C C . VAL A 1 177 ? 18.695 2.727 -24.826 1.00 69.12 177 VAL A C 1
ATOM 1414 O O . VAL A 1 177 ? 18.217 2.327 -23.764 1.00 69.12 177 VAL A O 1
ATOM 1417 N N . LYS A 1 178 ? 18.261 3.826 -25.446 1.00 77.06 178 LYS A N 1
ATOM 1418 C CA . LYS A 1 178 ? 17.056 4.541 -25.029 1.00 77.06 178 LYS A CA 1
ATOM 1419 C C . LYS A 1 178 ? 15.850 3.637 -25.272 1.00 77.06 178 LYS A C 1
ATOM 1421 O O . LYS A 1 178 ? 15.465 3.408 -26.416 1.00 77.06 178 LYS A O 1
ATOM 1426 N N . LEU A 1 179 ? 15.289 3.099 -24.194 1.00 82.44 179 LEU A N 1
ATOM 1427 C CA . LEU A 1 179 ? 14.055 2.328 -24.252 1.00 82.44 179 LEU A CA 1
ATOM 1428 C C . LEU A 1 179 ? 12.871 3.271 -24.461 1.00 82.44 179 LEU A C 1
ATOM 1430 O O . LEU A 1 179 ? 12.745 4.293 -23.791 1.00 82.44 179 LEU A O 1
ATOM 1434 N N . SER A 1 180 ? 12.016 2.903 -25.402 1.00 85.00 180 SER A N 1
ATOM 1435 C CA . SER A 1 180 ? 10.729 3.529 -25.669 1.00 85.00 180 SER A CA 1
ATOM 1436 C C . SER A 1 180 ? 9.734 2.411 -25.949 1.00 85.00 180 SER A C 1
ATOM 1438 O O . SER A 1 180 ? 10.120 1.375 -26.492 1.00 85.00 180 SER A O 1
ATOM 1440 N N . GLU A 1 181 ? 8.470 2.620 -25.600 1.00 86.00 181 GLU A N 1
ATOM 1441 C CA . GLU A 1 181 ? 7.400 1.642 -25.803 1.00 86.00 181 GLU A CA 1
ATOM 1442 C C . GLU A 1 181 ? 7.307 1.192 -27.271 1.00 86.00 181 GLU A C 1
ATOM 1444 O O . GLU A 1 181 ? 7.243 -0.001 -27.565 1.00 86.00 181 GLU A O 1
ATOM 1449 N N . THR A 1 182 ? 7.416 2.131 -28.216 1.00 88.25 182 THR A N 1
ATOM 1450 C CA . THR A 1 182 ? 7.421 1.832 -29.657 1.00 88.25 182 THR A CA 1
ATOM 1451 C C . THR A 1 182 ? 8.608 0.959 -30.048 1.00 88.25 182 THR A C 1
ATOM 1453 O O . THR A 1 182 ? 8.449 -0.026 -30.764 1.00 88.25 182 THR A O 1
ATOM 1456 N N . PHE A 1 183 ? 9.793 1.260 -29.517 1.00 87.38 183 PHE A N 1
ATOM 1457 C CA . PHE A 1 183 ? 11.008 0.502 -29.795 1.00 87.38 183 PHE A CA 1
ATOM 1458 C C . PHE A 1 183 ? 10.948 -0.927 -29.240 1.00 87.38 183 PHE A C 1
ATOM 1460 O O . PHE A 1 183 ? 11.423 -1.855 -29.897 1.00 87.38 183 PHE A O 1
ATOM 1467 N N . ILE A 1 184 ? 10.349 -1.106 -28.058 1.00 89.94 184 ILE A N 1
ATOM 1468 C CA . ILE A 1 184 ? 10.104 -2.418 -27.450 1.00 89.94 184 ILE A CA 1
ATOM 1469 C C . ILE A 1 184 ? 9.127 -3.202 -28.332 1.00 89.94 184 ILE A C 1
ATOM 1471 O O . ILE A 1 184 ? 9.476 -4.275 -28.825 1.00 89.94 184 ILE A O 1
ATOM 1475 N N . ASN A 1 185 ? 7.958 -2.630 -28.626 1.00 91.25 185 ASN A N 1
ATOM 1476 C CA . ASN A 1 185 ? 6.930 -3.263 -29.452 1.00 91.25 185 ASN A CA 1
ATOM 1477 C C . ASN A 1 185 ? 7.455 -3.658 -30.841 1.00 91.25 185 ASN A C 1
ATOM 1479 O O . ASN A 1 185 ? 7.220 -4.774 -31.305 1.00 91.25 185 ASN A O 1
ATOM 1483 N N . ASP A 1 186 ? 8.235 -2.793 -31.487 1.00 89.75 186 ASP A N 1
ATOM 1484 C CA . ASP A 1 186 ? 8.842 -3.070 -32.792 1.00 89.75 186 ASP A CA 1
ATOM 1485 C C . ASP A 1 186 ? 9.963 -4.114 -32.730 1.00 89.75 186 ASP A C 1
ATOM 1487 O O . ASP A 1 186 ? 10.287 -4.748 -33.736 1.00 89.75 186 ASP A O 1
ATOM 1491 N N . ALA A 1 187 ? 10.624 -4.280 -31.585 1.00 89.12 187 ALA A N 1
ATOM 1492 C CA . ALA A 1 187 ? 11.602 -5.346 -31.400 1.00 89.12 187 ALA A CA 1
ATOM 1493 C C . ALA A 1 187 ? 10.921 -6.704 -31.199 1.00 89.12 187 ALA A C 1
ATOM 1495 O O . ALA A 1 187 ? 11.413 -7.699 -31.725 1.00 89.12 187 ALA A O 1
ATOM 1496 N N . PHE A 1 188 ? 9.791 -6.752 -30.491 1.00 91.81 188 PHE A N 1
ATOM 1497 C CA . PHE A 1 188 ? 9.012 -7.980 -30.321 1.00 91.81 188 PHE A CA 1
ATOM 1498 C C . PHE A 1 188 ? 8.283 -8.395 -3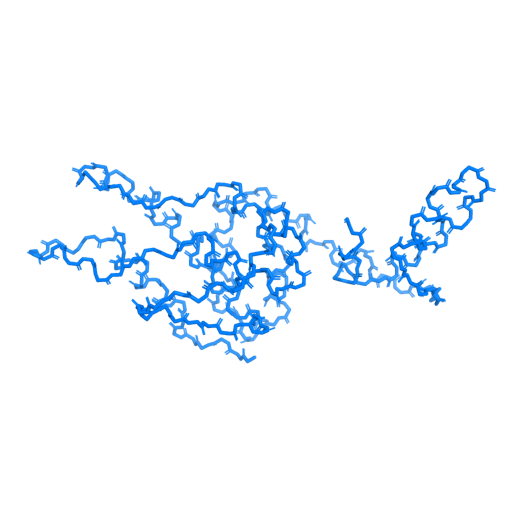1.603 1.00 91.81 188 PHE A C 1
ATOM 1500 O O . PHE A 1 188 ? 8.317 -9.569 -31.962 1.00 91.81 188 PHE A O 1
ATOM 1507 N N . LYS A 1 189 ? 7.713 -7.447 -32.360 1.00 93.31 189 LYS A N 1
ATOM 1508 C CA . LYS A 1 189 ? 7.077 -7.732 -33.662 1.00 93.31 189 LYS A CA 1
ATOM 1509 C C . LYS A 1 189 ? 8.040 -8.347 -34.680 1.00 93.31 189 LYS A C 1
ATOM 1511 O O . LYS A 1 189 ? 7.624 -9.150 -35.505 1.00 93.31 189 LYS A O 1
ATOM 1516 N N . CYS A 1 190 ? 9.320 -7.981 -34.624 1.00 89.06 190 CYS A N 1
ATOM 1517 C CA . CYS A 1 190 ? 10.340 -8.462 -35.555 1.00 89.06 190 CYS A CA 1
ATOM 1518 C C . CYS A 1 190 ? 11.174 -9.633 -35.007 1.00 89.06 190 CYS A C 1
ATOM 1520 O O . CYS A 1 190 ? 12.256 -9.884 -35.539 1.00 89.06 190 CYS A O 1
ATOM 1522 N N . ILE A 1 191 ? 10.718 -10.338 -33.963 1.00 92.69 191 ILE A N 1
ATOM 1523 C CA . ILE A 1 191 ? 11.501 -11.403 -33.311 1.00 92.69 191 ILE A CA 1
ATOM 1524 C C . ILE A 1 191 ? 11.889 -12.533 -34.275 1.00 92.69 191 ILE A C 1
ATOM 1526 O O . ILE A 1 191 ? 13.016 -13.019 -34.223 1.00 92.69 191 ILE A O 1
ATOM 1530 N N . GLU A 1 192 ? 10.996 -12.892 -35.201 1.00 92.38 192 GLU A N 1
ATOM 1531 C CA . GLU A 1 192 ? 11.231 -13.944 -36.200 1.00 92.38 192 GLU A CA 1
ATOM 1532 C C . GLU A 1 192 ? 12.275 -13.533 -37.250 1.00 92.38 192 GLU A C 1
ATOM 1534 O O . GLU A 1 192 ? 13.014 -14.369 -37.762 1.00 92.38 192 GLU A O 1
ATOM 1539 N N . LEU A 1 193 ? 12.366 -12.232 -37.549 1.00 92.19 193 LEU A N 1
ATOM 1540 C CA . LEU A 1 193 ? 13.269 -11.680 -38.563 1.00 92.19 193 LEU A CA 1
ATOM 1541 C C . LEU A 1 193 ? 14.637 -11.302 -37.983 1.00 92.19 193 LEU A C 1
ATOM 1543 O O . LEU A 1 193 ? 15.651 -11.369 -38.674 1.00 92.19 193 LEU A O 1
ATOM 1547 N N . ASN A 1 194 ? 14.672 -10.846 -36.729 1.00 87.06 194 ASN A N 1
ATOM 1548 C CA . ASN A 1 194 ? 15.888 -10.404 -36.059 1.00 87.06 194 ASN A CA 1
ATOM 1549 C C . ASN A 1 194 ? 15.788 -10.596 -34.532 1.00 87.06 194 ASN A C 1
ATOM 1551 O O . ASN A 1 194 ? 15.564 -9.624 -33.798 1.00 87.06 194 ASN A O 1
ATOM 1555 N N . PRO A 1 195 ? 16.030 -11.818 -34.026 1.00 90.62 195 PRO A N 1
ATOM 1556 C CA . PRO A 1 195 ? 15.964 -12.109 -32.592 1.00 90.62 195 PRO A CA 1
ATOM 1557 C C . PRO A 1 195 ? 17.045 -11.370 -31.787 1.00 90.62 195 PRO A C 1
ATOM 1559 O O . PRO A 1 195 ? 16.881 -11.118 -30.593 1.00 90.62 195 PRO A O 1
ATOM 1562 N N . TYR A 1 196 ? 18.142 -10.958 -32.433 1.00 88.25 196 TYR A N 1
ATOM 1563 C CA . TYR A 1 196 ? 19.193 -10.170 -31.790 1.00 88.25 196 TYR A CA 1
ATOM 1564 C C . TYR A 1 196 ? 18.688 -8.785 -31.360 1.00 88.25 196 TYR A C 1
ATOM 1566 O O . TYR A 1 196 ? 19.061 -8.300 -30.289 1.00 88.25 196 TYR A O 1
ATOM 1574 N N . LYS A 1 197 ? 17.798 -8.158 -32.146 1.00 85.94 197 LYS A N 1
ATOM 1575 C CA . LYS A 1 197 ? 17.171 -6.875 -31.786 1.00 85.94 197 LYS A CA 1
ATOM 1576 C C . LYS A 1 197 ? 16.370 -7.006 -30.487 1.00 85.94 197 LYS A C 1
ATOM 1578 O O . LYS A 1 197 ? 16.558 -6.194 -29.581 1.00 85.94 197 LYS A O 1
ATOM 1583 N N . THR A 1 198 ? 15.546 -8.046 -30.367 1.00 90.00 198 THR A N 1
ATOM 1584 C CA . THR A 1 198 ? 14.773 -8.347 -29.152 1.00 90.00 198 THR A CA 1
ATOM 1585 C C . THR A 1 198 ? 15.694 -8.667 -27.974 1.00 90.00 198 THR A C 1
ATOM 1587 O O . THR A 1 198 ? 15.535 -8.097 -26.898 1.00 90.00 198 THR A O 1
ATOM 1590 N N . GLY A 1 199 ? 16.732 -9.485 -28.184 1.00 88.25 199 GLY A N 1
ATOM 1591 C CA . GLY A 1 199 ? 17.730 -9.793 -27.156 1.00 88.25 199 GLY A CA 1
ATOM 1592 C C . GLY A 1 199 ? 18.469 -8.554 -26.632 1.00 88.25 199 GLY A C 1
ATOM 1593 O O . GLY A 1 199 ? 18.700 -8.433 -25.430 1.00 88.25 199 GLY A O 1
ATOM 1594 N N . LYS A 1 200 ? 18.787 -7.586 -27.505 1.00 86.25 200 LYS A N 1
ATOM 1595 C CA . LYS A 1 200 ? 19.403 -6.308 -27.111 1.00 86.25 200 LYS A CA 1
ATOM 1596 C C . LYS A 1 200 ? 18.459 -5.454 -26.258 1.00 86.25 200 LYS A C 1
ATOM 1598 O O . LYS A 1 200 ? 18.915 -4.860 -25.284 1.00 86.25 200 LYS A O 1
ATOM 1603 N N . VAL A 1 201 ? 17.168 -5.414 -26.600 1.00 88.56 201 VAL A N 1
ATOM 1604 C CA . VAL A 1 201 ? 16.136 -4.722 -25.807 1.00 88.56 201 VAL A CA 1
ATOM 1605 C C . VAL A 1 201 ? 15.983 -5.368 -24.435 1.00 88.56 201 VAL A C 1
ATOM 1607 O O . VAL A 1 201 ? 16.073 -4.667 -23.433 1.00 88.56 201 VAL A O 1
ATOM 1610 N N . LEU A 1 202 ? 15.854 -6.694 -24.370 1.00 88.50 202 LEU A N 1
ATOM 1611 C CA . LEU A 1 202 ? 15.743 -7.427 -23.105 1.00 88.50 202 LEU A CA 1
ATOM 1612 C C . LEU A 1 202 ? 16.973 -7.222 -22.214 1.00 88.50 202 LEU A C 1
ATOM 1614 O O . LEU A 1 202 ? 16.841 -6.962 -21.021 1.00 88.50 202 LEU A O 1
ATOM 1618 N N . LYS A 1 203 ? 18.180 -7.253 -22.793 1.00 85.44 203 LYS A N 1
ATOM 1619 C CA . LYS A 1 203 ? 19.421 -6.965 -22.060 1.00 85.44 203 LYS A CA 1
ATOM 1620 C C . LYS A 1 203 ? 19.465 -5.526 -21.534 1.00 85.44 203 LYS A C 1
ATOM 1622 O O . LYS A 1 203 ? 19.935 -5.302 -20.421 1.00 85.44 203 LYS A O 1
ATOM 1627 N N . ALA A 1 204 ? 18.967 -4.561 -22.307 1.00 84.88 204 ALA A N 1
ATOM 1628 C CA . ALA A 1 204 ? 18.841 -3.177 -21.859 1.00 84.88 204 ALA A CA 1
ATOM 1629 C C . ALA A 1 204 ? 17.793 -3.031 -20.739 1.00 84.88 204 ALA A C 1
ATOM 1631 O O . ALA A 1 204 ? 18.065 -2.342 -19.758 1.00 84.88 204 ALA A O 1
ATOM 1632 N N . MET A 1 205 ? 16.652 -3.727 -20.816 1.00 85.94 205 MET A N 1
ATOM 1633 C CA . MET A 1 205 ? 15.646 -3.761 -19.743 1.00 85.94 205 MET A CA 1
ATOM 1634 C C . MET A 1 205 ? 16.229 -4.347 -18.457 1.00 85.94 205 MET A C 1
ATOM 1636 O O . MET A 1 205 ? 16.139 -3.709 -17.417 1.00 85.94 205 MET A O 1
ATOM 1640 N N . LEU A 1 206 ? 16.939 -5.477 -18.531 1.00 84.38 206 LEU A N 1
ATOM 1641 C CA . LEU A 1 206 ? 17.617 -6.079 -17.374 1.00 84.38 206 LEU A CA 1
ATOM 1642 C C . LEU A 1 206 ? 18.623 -5.139 -16.700 1.00 84.38 206 LEU A C 1
ATOM 1644 O O . LEU A 1 206 ? 18.896 -5.294 -15.514 1.00 84.38 206 LEU A O 1
ATOM 1648 N N . SER A 1 207 ? 19.188 -4.176 -17.436 1.00 81.06 207 SER A N 1
ATOM 1649 C CA . SER A 1 207 ? 20.148 -3.218 -16.883 1.00 81.06 207 SER A CA 1
ATOM 1650 C C . SER A 1 207 ? 19.509 -2.093 -16.058 1.00 81.06 207 SER A C 1
ATOM 1652 O O . SER A 1 207 ? 20.217 -1.471 -15.265 1.00 81.06 207 SER A O 1
ATOM 1654 N N . LYS A 1 208 ? 18.195 -1.870 -16.189 1.00 79.62 208 LYS A N 1
ATOM 1655 C CA . LYS A 1 208 ? 17.453 -0.800 -15.510 1.00 79.62 208 LYS A CA 1
ATOM 1656 C C . LYS A 1 208 ? 16.912 -1.211 -14.143 1.00 79.62 208 LYS A C 1
ATOM 1658 O O . LYS A 1 208 ? 16.863 -2.391 -13.801 1.00 79.62 208 LYS A O 1
ATOM 1663 N N . SER A 1 209 ? 16.512 -0.212 -13.354 1.00 76.56 209 SER A N 1
ATOM 1664 C CA . SER A 1 209 ? 15.778 -0.426 -12.104 1.00 76.56 209 SER A CA 1
ATOM 1665 C C . SER A 1 209 ? 14.326 -0.858 -12.386 1.00 76.56 209 SER A C 1
ATOM 1667 O O . SER A 1 209 ? 13.748 -0.401 -13.375 1.00 76.56 209 SER A O 1
ATOM 1669 N N . PRO A 1 210 ? 13.688 -1.680 -11.528 1.00 76.88 210 PRO A N 1
ATOM 1670 C CA . PRO A 1 210 ? 12.292 -2.095 -11.721 1.00 76.88 210 PRO A CA 1
ATOM 1671 C C . PRO A 1 210 ? 11.320 -0.918 -11.898 1.00 76.88 210 PRO A C 1
ATOM 1673 O O . PRO A 1 210 ? 10.405 -0.980 -12.713 1.00 76.88 210 PRO A O 1
ATOM 1676 N N . THR A 1 211 ? 11.567 0.196 -11.203 1.00 76.25 211 THR A N 1
ATOM 1677 C CA . THR A 1 211 ? 10.773 1.430 -11.307 1.00 76.25 211 THR A CA 1
ATOM 1678 C C . THR A 1 211 ? 10.853 2.104 -12.674 1.00 76.25 211 THR A C 1
ATOM 1680 O O . THR A 1 211 ? 9.891 2.738 -13.089 1.00 76.25 211 THR A O 1
ATOM 1683 N N . GLU A 1 212 ? 11.979 1.986 -13.381 1.00 78.75 212 GLU A N 1
ATOM 1684 C CA . GLU A 1 212 ? 12.128 2.523 -14.742 1.00 78.75 212 GLU A CA 1
ATOM 1685 C C . GLU A 1 212 ? 11.507 1.619 -15.806 1.00 78.75 212 GLU A C 1
ATOM 1687 O O . GLU A 1 212 ? 11.226 2.081 -16.910 1.00 78.75 212 GLU A O 1
ATOM 1692 N N . ILE A 1 213 ? 11.353 0.330 -15.500 1.00 83.00 213 ILE A N 1
ATOM 1693 C CA . ILE A 1 213 ? 10.777 -0.660 -16.414 1.00 83.00 213 ILE A CA 1
ATOM 1694 C C . ILE A 1 213 ? 9.251 -0.666 -16.304 1.00 83.00 213 ILE A C 1
ATOM 1696 O O . ILE A 1 213 ? 8.581 -0.907 -17.300 1.00 83.00 213 ILE A O 1
ATOM 1700 N N . TRP A 1 214 ? 8.714 -0.356 -15.120 1.00 81.69 214 TRP A N 1
ATOM 1701 C CA . TRP A 1 214 ? 7.282 -0.369 -14.818 1.00 81.69 214 TRP A CA 1
ATOM 1702 C C . TRP A 1 214 ? 6.371 0.306 -15.861 1.00 81.69 214 TRP A C 1
ATOM 1704 O O . TRP A 1 214 ? 5.341 -0.275 -16.182 1.00 81.69 214 TRP A O 1
ATOM 1714 N N . PRO A 1 215 ? 6.720 1.465 -16.458 1.00 82.50 215 PRO A N 1
ATOM 1715 C CA . PRO A 1 215 ? 5.885 2.086 -17.490 1.00 82.50 215 PRO A CA 1
ATOM 1716 C C . PRO A 1 215 ? 5.721 1.262 -18.778 1.00 82.50 215 PRO A C 1
ATOM 1718 O O . PRO A 1 215 ? 4.898 1.620 -19.612 1.00 82.50 215 PRO A O 1
ATOM 1721 N N . PHE A 1 216 ? 6.527 0.214 -18.971 1.00 81.62 216 PHE A N 1
ATOM 1722 C CA . PHE A 1 216 ? 6.489 -0.681 -20.133 1.00 81.62 216 PHE A CA 1
ATOM 1723 C C . PHE A 1 216 ? 5.889 -2.064 -19.817 1.00 81.62 216 PHE A C 1
ATOM 1725 O O . PHE A 1 216 ? 5.994 -2.953 -20.664 1.00 81.62 216 PHE A O 1
ATOM 1732 N N . ALA A 1 217 ? 5.389 -2.273 -18.593 1.00 73.25 217 ALA A N 1
ATOM 1733 C CA . ALA A 1 217 ? 4.849 -3.549 -18.121 1.00 73.25 217 ALA A CA 1
ATOM 1734 C C . ALA A 1 217 ? 3.439 -3.841 -18.655 1.00 73.25 217 ALA A C 1
ATOM 1736 O O . ALA A 1 217 ? 2.688 -2.876 -18.921 1.00 73.25 217 ALA A O 1
#

Mean predicted aligned error: 11.94 Å

InterPro domains:
  IPR029321 Integrator complex subunit 2 [PF14750] (1-217)
  IPR029321 Integrator complex subunit 2 [PTHR28608] (2-216)

Secondary structure (DSSP, 8-state):
-PPPTTHHHHHHHHHHHHH---SSS-------PPPHHHHHHHHHTSTTGGGG-TT-------------------SS--HHHHHHHHHHHHHHHHHHHHTHHHHHHTT-------HHHHHHS-HHHHHHHHHHTHHHHHHHHHHHHHHHHHH-GGGG-HHHHHGGGTS--S----------HHHHHHHHHTTTT-HHHHHHHHHHHHHS-HHHHGGG-

pLDDT: mean 76.28, std 17.63, range [32.44, 95.5]

Solvent-accessible surface area (backbone atoms only — not comparable to full-atom values): 13772 Å² total; per-residue (Å²): 128,70,57,62,87,61,53,66,59,52,48,51,53,51,47,40,47,56,74,56,82,68,96,71,94,61,95,72,61,90,53,78,83,85,53,70,69,64,54,48,54,51,47,40,49,37,99,68,12,74,77,71,56,82,78,62,79,85,74,74,92,74,93,78,86,89,76,92,70,85,77,74,82,59,86,62,52,48,70,64,57,55,51,49,53,51,44,46,51,49,50,45,52,51,52,48,63,74,42,41,70,63,35,56,77,69,70,52,88,71,92,75,84,53,70,69,63,63,66,72,51,67,56,69,60,55,50,52,54,37,60,76,39,40,90,44,31,48,87,54,50,59,61,44,53,57,47,38,50,73,78,37,53,84,78,56,44,66,69,82,69,59,54,80,66,73,83,64,74,91,67,79,77,84,58,93,61,90,84,45,69,67,60,52,52,57,22,60,75,35,35,92,84,40,50,65,56,31,51,52,51,53,54,36,55,70,72,51,56,71,80,76,47,53,89,73,110

Organism: NCBI:txid2839315

Foldseek 3Di:
DFDDLCLLVVLVVLLCLQAPDDPPDDPDSVDADDDLVNLLVLCLLDLLNPLSPVPDDDDDDDDDDDDDDPPPPCNDRDLNNLLSSLLSLLSNQVSCVVCVVVCVVVVHDHDDDDPVSNVSRPLVVSLVVCVVVCVRRVSSNVSSLVSCCVSPVVCNPVVVVVCVPVLPDDDLPDPPDDDDLVQQVVQVVCCVVCVVSNVSNVSNLSVDDPSVCSVND

Nearest PDB structures (foldseek):
  7ycx-assembly1_B  TM=8.370E-01  e=2.773E-07  Homo sapiens

Sequence (217 aa):
APLHPVMPALVEVYVNSILVINNKGSNEYFNQPITEEEIKKVFRNSIFGINFDSQIKSFAPMEIDGESSIDISIEKPTLASQLLLMYYLLLYEDIRLTNAAMLISNGRNVKSYSTAFLSELPIKYLLHQAQKDQLSYGGLFSPLLRLLATHFPQLSLVDDWMDDQVFGDTCRHQVDVKLSETFINDAFKCIELNPYKTGKVLKAMLSKSPTEIWPFA

Radius of gyration: 21.96 Å; Cα contacts (8 Å, |Δi|>4): 140; chains: 1; bounding box: 56×41×66 Å